Protein AF-A0A7C4VI48-F1 (afdb_monomer_lite)

Structure (mmCIF, N/CA/C/O backbone):
data_AF-A0A7C4VI48-F1
#
_entry.id   AF-A0A7C4VI48-F1
#
loop_
_atom_site.group_PDB
_atom_site.id
_atom_site.type_symbol
_atom_site.label_atom_id
_atom_site.label_alt_id
_atom_site.label_comp_id
_atom_site.label_asym_id
_atom_site.label_entity_id
_atom_site.label_seq_id
_atom_site.pdbx_PDB_ins_code
_atom_site.Cartn_x
_atom_site.Cartn_y
_atom_site.Cartn_z
_atom_site.occupancy
_atom_site.B_iso_or_equiv
_atom_site.auth_seq_id
_atom_site.auth_comp_id
_atom_site.auth_asym_id
_atom_site.auth_atom_id
_atom_site.pdbx_PDB_model_num
ATOM 1 N N . MET A 1 1 ? -93.253 3.510 11.039 1.00 36.56 1 MET A N 1
ATOM 2 C CA . MET A 1 1 ? -92.947 2.235 10.354 1.00 36.56 1 MET A CA 1
ATOM 3 C C . MET A 1 1 ? -91.861 2.491 9.321 1.00 36.56 1 MET A C 1
ATOM 5 O O . MET A 1 1 ? -92.168 3.232 8.406 1.00 36.56 1 MET A O 1
ATOM 9 N N . ARG A 1 2 ? -90.682 1.850 9.482 1.00 38.00 2 ARG A N 1
ATOM 10 C CA . ARG A 1 2 ? -89.650 1.525 8.456 1.00 38.00 2 ARG A CA 1
ATOM 11 C C . ARG A 1 2 ? -88.995 2.734 7.734 1.00 38.00 2 ARG A C 1
ATOM 13 O O . ARG A 1 2 ? -89.686 3.646 7.335 1.00 38.00 2 ARG A O 1
ATOM 20 N N . ALA A 1 3 ? -87.691 2.839 7.499 1.00 37.75 3 ALA A N 1
ATOM 21 C CA . ALA A 1 3 ? -86.576 1.902 7.548 1.00 37.75 3 ALA A CA 1
ATOM 22 C C . ALA A 1 3 ? -85.252 2.677 7.723 1.00 37.75 3 ALA A C 1
ATOM 24 O O . ALA A 1 3 ? -85.148 3.844 7.354 1.00 37.75 3 ALA A O 1
ATOM 25 N N . ALA A 1 4 ? -84.263 1.987 8.288 1.00 45.81 4 ALA A N 1
ATOM 26 C CA . ALA A 1 4 ? -82.883 2.416 8.464 1.00 45.81 4 ALA A CA 1
ATOM 27 C C . ALA A 1 4 ? -82.053 2.228 7.181 1.00 45.81 4 ALA A C 1
ATOM 29 O O . ALA A 1 4 ? -82.293 1.273 6.445 1.00 45.81 4 ALA A O 1
ATOM 30 N N . ILE A 1 5 ? -81.022 3.059 6.984 1.00 48.31 5 ILE A N 1
ATOM 31 C CA . ILE A 1 5 ? -79.828 2.707 6.201 1.00 48.31 5 ILE A CA 1
ATOM 32 C C . ILE A 1 5 ? -78.602 3.138 7.018 1.00 48.31 5 ILE A C 1
ATOM 34 O O . ILE A 1 5 ? -78.343 4.322 7.210 1.00 48.31 5 ILE A O 1
ATOM 38 N N . LEU A 1 6 ? -77.903 2.131 7.542 1.00 46.72 6 LEU A N 1
ATOM 39 C CA . LEU A 1 6 ? -76.573 2.199 8.139 1.00 46.72 6 LEU A CA 1
ATOM 40 C C . LEU A 1 6 ? -75.540 2.110 7.012 1.00 46.72 6 LEU A C 1
ATOM 42 O O . LEU A 1 6 ? -75.554 1.134 6.263 1.00 46.72 6 LEU A O 1
ATOM 46 N N . SER A 1 7 ? -74.622 3.072 6.940 1.00 43.53 7 SER A N 1
ATOM 47 C CA . SER A 1 7 ? -73.400 2.946 6.141 1.00 43.53 7 SER A CA 1
ATOM 48 C C . SER A 1 7 ? -72.216 2.713 7.071 1.00 43.53 7 SER A C 1
ATOM 50 O O . SER A 1 7 ? -71.946 3.488 7.986 1.00 43.53 7 SER A O 1
ATOM 52 N N . LEU A 1 8 ? -71.575 1.574 6.835 1.00 44.00 8 LEU A N 1
ATOM 53 C CA . LEU A 1 8 ? -70.506 0.946 7.593 1.00 44.00 8 LEU A CA 1
ATOM 54 C C . LEU A 1 8 ? -69.157 1.578 7.204 1.00 44.00 8 LEU A C 1
ATOM 56 O O . LEU A 1 8 ? -68.679 1.361 6.092 1.00 44.00 8 LEU A O 1
ATOM 60 N N . SER A 1 9 ? -68.532 2.339 8.102 1.00 47.66 9 SER A N 1
ATOM 61 C CA . SER A 1 9 ? -67.149 2.804 7.927 1.00 47.66 9 SER A CA 1
ATOM 62 C C . SER A 1 9 ? -66.197 1.794 8.562 1.00 47.66 9 SER A C 1
ATOM 64 O O . SER A 1 9 ? -66.041 1.750 9.781 1.00 47.66 9 SER A O 1
ATOM 66 N N . VAL A 1 10 ? -65.576 0.957 7.732 1.00 44.94 10 VAL A N 1
ATOM 67 C CA . VAL A 1 10 ? -64.503 0.043 8.140 1.00 44.94 10 VAL A CA 1
ATOM 68 C C . VAL A 1 10 ? -63.219 0.857 8.316 1.00 44.94 10 VAL A C 1
ATOM 70 O O . VAL A 1 10 ? -62.610 1.298 7.344 1.00 44.94 10 VAL A O 1
ATOM 73 N N . LEU A 1 11 ? -62.811 1.063 9.568 1.00 45.72 11 LEU A N 1
ATOM 74 C CA . LEU A 1 11 ? -61.470 1.516 9.932 1.00 45.72 11 LEU A CA 1
ATOM 75 C C . LEU A 1 11 ? -60.490 0.359 9.696 1.00 45.72 11 LEU A C 1
ATOM 77 O O . LEU A 1 11 ? -60.328 -0.517 10.543 1.00 45.72 11 LEU A O 1
ATOM 81 N N . LEU A 1 12 ? -59.840 0.350 8.533 1.00 46.91 12 LEU A N 1
ATOM 82 C CA . LEU A 1 12 ? -58.615 -0.416 8.315 1.00 46.91 12 LEU A CA 1
ATOM 83 C C . LEU A 1 12 ? -57.493 0.265 9.105 1.00 46.91 12 LEU A C 1
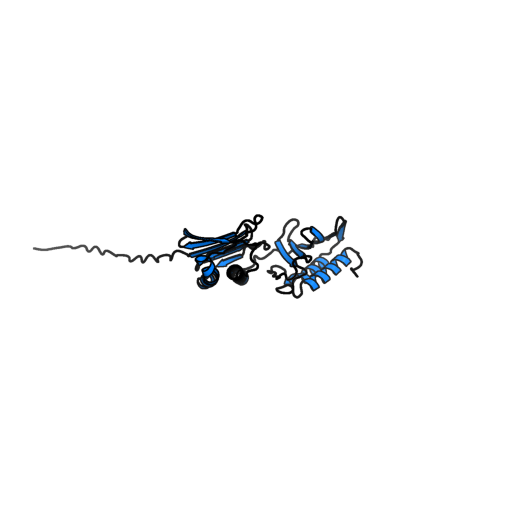ATOM 85 O O . LEU A 1 12 ? -56.818 1.168 8.616 1.00 46.91 12 LEU A O 1
ATOM 89 N N . ALA A 1 13 ? -57.320 -0.165 10.353 1.00 47.03 13 ALA A N 1
ATOM 90 C CA . ALA A 1 13 ? -56.087 0.039 11.092 1.00 47.03 13 ALA A CA 1
ATOM 91 C C . ALA A 1 13 ? -54.984 -0.748 10.372 1.00 47.03 13 ALA A C 1
ATOM 93 O O . ALA A 1 13 ? -54.804 -1.946 10.585 1.00 47.03 13 ALA A O 1
ATOM 94 N N . ALA A 1 14 ? -54.278 -0.079 9.463 1.00 48.31 14 ALA A N 1
ATOM 95 C CA . ALA A 1 14 ? -53.016 -0.573 8.955 1.00 48.31 14 ALA A CA 1
ATOM 96 C C . ALA A 1 14 ? -52.041 -0.618 10.137 1.00 48.31 14 ALA A C 1
ATOM 98 O O . ALA A 1 14 ? -51.541 0.412 10.588 1.00 48.31 14 ALA A O 1
ATOM 99 N N . CYS A 1 15 ? -51.787 -1.820 10.653 1.00 43.12 15 CYS A N 1
ATOM 100 C CA . CYS A 1 15 ? -50.592 -2.113 11.427 1.00 43.12 15 CYS A CA 1
ATOM 101 C C . CYS A 1 15 ? -49.382 -1.907 10.507 1.00 43.12 15 CYS A C 1
ATOM 103 O O . CYS A 1 15 ? -48.841 -2.857 9.947 1.00 43.12 15 CYS A O 1
ATOM 105 N N . ALA A 1 16 ? -48.964 -0.655 10.331 1.00 43.72 16 ALA A N 1
ATOM 106 C CA . ALA A 1 16 ? -47.597 -0.350 9.969 1.00 43.72 16 ALA A CA 1
ATOM 107 C C . ALA A 1 16 ? -46.753 -0.744 11.183 1.00 43.72 16 ALA A C 1
ATOM 109 O O . ALA A 1 16 ? -46.515 0.054 12.089 1.00 43.72 16 ALA A O 1
ATOM 110 N N . ALA A 1 17 ? -46.358 -2.016 11.236 1.00 41.00 17 ALA A N 1
ATOM 111 C CA . ALA A 1 17 ? -45.159 -2.391 11.951 1.00 41.00 17 ALA A CA 1
ATOM 112 C C . ALA A 1 17 ? -44.033 -1.620 11.261 1.00 41.00 17 ALA A C 1
ATOM 114 O O . ALA A 1 17 ? -43.511 -2.043 10.234 1.00 41.00 17 ALA A O 1
ATOM 115 N N . SER A 1 18 ? -43.753 -0.422 11.775 1.00 39.50 18 SER A N 1
ATOM 116 C CA . SER A 1 18 ? -42.478 0.232 11.560 1.00 39.50 18 SER A CA 1
ATOM 117 C C . SER A 1 18 ? -41.461 -0.793 12.028 1.00 39.50 18 SER A C 1
ATOM 119 O O . SER A 1 18 ? -41.358 -1.059 13.228 1.00 39.50 18 SER A O 1
ATOM 121 N N . SER A 1 19 ? -40.822 -1.476 11.079 1.00 43.50 19 SER A N 1
ATOM 122 C CA . SER A 1 19 ? -39.571 -2.162 11.334 1.00 43.50 19 SER A CA 1
ATOM 123 C C . SER A 1 19 ? -38.708 -1.106 11.992 1.00 43.50 19 SER A C 1
ATOM 125 O O . SER A 1 19 ? -38.279 -0.174 11.321 1.00 43.50 19 SER A O 1
ATOM 127 N N . ALA A 1 20 ? -38.579 -1.172 13.317 1.00 41.84 20 ALA A N 1
ATOM 128 C CA . ALA A 1 20 ? -37.634 -0.345 14.024 1.00 41.84 20 ALA A CA 1
ATOM 129 C C . ALA A 1 20 ? -36.301 -0.645 13.347 1.00 41.84 20 ALA A C 1
ATOM 131 O O . ALA A 1 20 ? -35.790 -1.761 13.471 1.00 41.84 20 ALA A O 1
ATOM 132 N N . GLU A 1 21 ? -35.815 0.296 12.538 1.00 51.97 21 GLU A N 1
ATOM 133 C CA . GLU A 1 21 ? -34.427 0.321 12.120 1.00 51.97 21 GLU A CA 1
ATOM 134 C C . GLU A 1 21 ? -33.660 0.250 13.428 1.00 51.97 21 GLU A C 1
ATOM 136 O O . GLU A 1 21 ? -33.655 1.194 14.220 1.00 51.97 21 GLU A O 1
ATOM 141 N N . ILE A 1 22 ? -33.145 -0.942 13.733 1.00 56.44 22 ILE A N 1
ATOM 142 C CA . ILE A 1 22 ? -32.209 -1.120 14.826 1.00 56.44 22 ILE A CA 1
ATOM 143 C C . ILE A 1 22 ? -31.104 -0.145 14.476 1.00 56.44 22 ILE A C 1
ATOM 145 O O . ILE A 1 22 ? -30.435 -0.319 13.460 1.00 56.44 22 ILE A O 1
ATOM 149 N N . ALA A 1 23 ? -31.035 0.928 15.256 1.00 62.66 23 ALA A N 1
ATOM 150 C CA . ALA A 1 23 ? -30.089 2.001 15.077 1.00 62.66 23 ALA A CA 1
ATOM 151 C C . ALA A 1 23 ? -28.711 1.404 14.795 1.00 62.66 23 ALA A C 1
ATOM 153 O O . ALA A 1 23 ? -28.154 0.746 15.675 1.00 62.66 23 ALA A O 1
ATOM 154 N N . ALA A 1 24 ? -28.209 1.602 13.574 1.00 82.69 24 ALA A N 1
ATOM 155 C CA . ALA A 1 24 ? -26.958 0.996 13.154 1.00 82.69 24 ALA A CA 1
ATOM 156 C C . ALA A 1 24 ? -25.854 1.403 14.138 1.00 82.69 24 ALA A C 1
ATOM 158 O O . ALA A 1 24 ? -25.670 2.590 14.445 1.00 82.69 24 ALA A O 1
ATOM 159 N N . GLU A 1 25 ? -25.181 0.404 14.700 1.00 95.12 25 GLU A N 1
ATOM 160 C CA . GLU A 1 25 ? -23.977 0.619 15.488 1.00 95.12 25 GLU A CA 1
ATOM 161 C C . GLU A 1 25 ? -22.796 0.753 14.533 1.00 95.12 25 GLU A C 1
ATOM 163 O O . GLU A 1 25 ? -22.738 0.076 13.505 1.00 95.12 25 GLU A O 1
ATOM 168 N N . SER A 1 26 ? -21.855 1.635 14.858 1.00 97.31 26 SER A N 1
ATOM 169 C CA . SER A 1 26 ? -20.639 1.796 14.065 1.00 97.31 26 SER A CA 1
ATOM 170 C C . SER A 1 26 ? -19.427 2.011 14.951 1.00 97.31 26 SER A C 1
ATOM 172 O O . SER A 1 26 ? -19.516 2.696 15.975 1.00 97.31 26 SER A O 1
ATOM 174 N N . ILE A 1 27 ? -18.283 1.510 14.507 1.00 98.12 27 ILE A N 1
ATOM 175 C CA . ILE A 1 27 ? -16.988 1.765 15.129 1.00 98.12 27 ILE A CA 1
ATOM 176 C C . ILE A 1 27 ? -16.108 2.496 14.124 1.00 98.12 27 ILE A C 1
ATOM 178 O O . ILE A 1 27 ? -16.026 2.104 12.963 1.00 98.12 27 ILE A O 1
ATOM 182 N N . GLU A 1 28 ? -15.436 3.542 14.584 1.00 97.69 28 GLU A N 1
ATOM 183 C CA . GLU A 1 28 ? -14.385 4.244 13.855 1.00 97.69 28 GLU A CA 1
ATOM 184 C C . GLU A 1 28 ? -13.084 4.141 14.645 1.00 97.69 28 GLU A C 1
ATOM 186 O O . GLU A 1 28 ? -13.061 4.423 15.842 1.00 97.69 28 GLU A O 1
ATOM 191 N N . VAL A 1 29 ? -11.996 3.765 13.981 1.00 96.38 29 VAL A N 1
ATOM 192 C CA . VAL A 1 29 ? -10.653 3.749 14.562 1.00 96.38 29 VAL A CA 1
ATOM 193 C C . VAL A 1 29 ? -9.733 4.576 13.686 1.00 96.38 29 VAL A C 1
ATOM 195 O O . VAL A 1 29 ? -9.540 4.260 12.516 1.00 96.38 29 VAL A O 1
ATOM 198 N N . VAL A 1 30 ? -9.128 5.603 14.268 1.00 93.94 30 VAL A N 1
ATOM 199 C CA . VAL A 1 30 ? -8.196 6.518 13.610 1.00 93.94 30 VAL A CA 1
ATOM 200 C C . VAL A 1 30 ? -6.840 6.397 14.288 1.00 93.94 30 VAL A C 1
ATOM 202 O O . VAL A 1 30 ? -6.715 6.679 15.475 1.00 93.94 30 VAL A O 1
ATOM 205 N N . TYR A 1 31 ? -5.816 5.993 13.543 1.00 88.56 31 TYR A N 1
ATOM 206 C CA . TYR A 1 31 ? -4.418 6.009 13.989 1.00 88.56 31 TYR A CA 1
ATOM 207 C C . TYR A 1 31 ? -3.772 7.340 13.595 1.00 88.56 31 TYR A C 1
ATOM 209 O O . TYR A 1 31 ? -3.107 7.982 14.402 1.00 88.56 31 TYR A O 1
ATOM 217 N N . SER A 1 32 ? -4.016 7.772 12.359 1.00 86.44 32 SER A N 1
ATOM 218 C CA . SER A 1 32 ? -3.594 9.054 11.795 1.00 86.44 32 SER A CA 1
ATOM 219 C C . SER A 1 32 ? -4.586 9.497 10.713 1.00 86.44 32 SER A C 1
ATOM 221 O O . SER A 1 32 ? -5.498 8.755 10.352 1.00 86.44 32 SER A O 1
ATOM 223 N N . GLU A 1 33 ? -4.387 10.687 10.143 1.00 84.25 33 GLU A N 1
ATOM 224 C CA . GLU A 1 33 ? -5.192 11.183 9.011 1.00 84.25 33 GLU A CA 1
ATOM 225 C C . GLU A 1 33 ? -5.108 10.277 7.768 1.00 84.25 33 GLU A C 1
ATOM 227 O O . GLU A 1 33 ? -6.008 10.280 6.930 1.00 84.25 33 GLU A O 1
ATOM 232 N N . THR A 1 34 ? -4.049 9.471 7.664 1.00 84.25 34 THR A N 1
ATOM 233 C CA . THR A 1 34 ? -3.797 8.549 6.550 1.00 84.25 34 THR A CA 1
ATOM 234 C C . THR A 1 34 ? -3.992 7.082 6.922 1.00 84.25 34 THR A C 1
ATOM 236 O O . THR A 1 34 ? -3.801 6.219 6.075 1.00 84.25 34 THR A O 1
ATOM 239 N N . MET A 1 35 ? -4.365 6.774 8.169 1.00 89.38 35 MET A N 1
ATOM 240 C CA . MET A 1 35 ? -4.518 5.400 8.642 1.00 89.38 35 MET A CA 1
ATOM 241 C C . MET A 1 35 ? -5.730 5.271 9.562 1.00 89.38 35 MET A C 1
ATOM 243 O O . MET A 1 35 ? -5.672 5.641 10.738 1.00 89.38 35 MET A O 1
ATOM 247 N N . TYR A 1 36 ? -6.834 4.740 9.039 1.00 93.75 36 TYR A N 1
ATOM 248 C CA . TYR A 1 36 ? -8.089 4.596 9.779 1.00 93.75 36 TYR A CA 1
ATOM 249 C C . TYR A 1 36 ? -9.004 3.523 9.185 1.00 93.75 36 TYR A C 1
ATOM 251 O O . TYR A 1 36 ? -8.816 3.075 8.053 1.00 93.75 36 TYR A O 1
ATOM 259 N N . TYR A 1 37 ? -10.031 3.132 9.937 1.00 96.94 37 TYR A N 1
ATOM 260 C CA . TYR A 1 37 ? -11.147 2.358 9.408 1.00 96.94 37 TYR A CA 1
ATOM 261 C C . TYR A 1 37 ? -12.480 2.688 10.083 1.00 96.94 37 TYR A C 1
ATOM 263 O O . TYR A 1 37 ? -12.520 3.166 11.217 1.00 96.94 37 TYR A O 1
ATOM 271 N N . THR A 1 38 ? -13.572 2.380 9.387 1.00 97.50 38 THR A N 1
ATOM 272 C CA . THR A 1 38 ? -14.943 2.385 9.900 1.00 97.50 38 THR A CA 1
ATOM 273 C C . THR A 1 38 ? -15.631 1.054 9.595 1.00 97.50 38 THR A C 1
ATOM 275 O O . THR A 1 38 ? -15.344 0.422 8.576 1.00 97.50 38 THR A O 1
ATOM 278 N N . ILE A 1 39 ? -16.531 0.611 10.472 1.00 98.06 39 ILE A N 1
ATOM 279 C CA . ILE A 1 39 ? -17.376 -0.574 10.260 1.00 98.06 39 ILE A CA 1
ATOM 280 C C . ILE A 1 39 ? -18.754 -0.382 10.898 1.00 98.06 39 ILE A C 1
ATOM 282 O O . ILE A 1 39 ? -18.846 0.059 12.044 1.00 98.06 39 ILE A O 1
ATOM 286 N N . GLU A 1 40 ? -19.809 -0.730 10.162 1.00 97.12 40 GLU A N 1
ATOM 287 C CA . GLU A 1 40 ? -21.214 -0.681 10.589 1.00 97.12 40 GLU A CA 1
ATOM 288 C C . GLU A 1 40 ? -21.799 -2.091 10.803 1.00 97.12 40 GLU A C 1
ATOM 290 O O . GLU A 1 40 ? -21.468 -3.027 10.070 1.00 97.12 40 GLU A O 1
ATOM 295 N N . ASP A 1 41 ? -22.705 -2.250 11.775 1.00 96.50 41 ASP A N 1
ATOM 296 C CA . ASP A 1 41 ? -23.411 -3.515 12.043 1.00 96.50 41 ASP A CA 1
ATOM 297 C C . ASP A 1 41 ? -24.382 -3.884 10.906 1.00 96.50 41 ASP A C 1
ATOM 299 O O . ASP A 1 41 ? -25.537 -3.452 10.873 1.00 96.50 41 ASP A O 1
ATOM 303 N N . GLY A 1 42 ? -23.911 -4.708 9.964 1.00 93.44 42 GLY A N 1
ATOM 304 C CA . GLY A 1 42 ? -24.688 -5.111 8.789 1.00 93.44 42 GLY A CA 1
ATOM 305 C C . GLY A 1 42 ? -24.749 -4.051 7.683 1.00 93.44 42 GLY A C 1
ATOM 306 O O . GLY A 1 42 ? -25.691 -4.079 6.891 1.00 93.44 42 GLY A O 1
ATOM 307 N N . GLY A 1 43 ? -23.800 -3.110 7.667 1.00 93.19 43 GLY A N 1
ATOM 308 C CA . GLY A 1 43 ? -23.748 -1.982 6.735 1.00 93.19 43 GLY A CA 1
ATOM 309 C C . GLY A 1 43 ? -22.446 -1.933 5.938 1.00 93.19 43 GLY A C 1
ATOM 310 O O . GLY A 1 43 ? -21.984 -2.943 5.406 1.00 93.19 43 GLY A O 1
ATOM 311 N N . ARG A 1 44 ? -21.849 -0.745 5.828 1.00 95.06 44 ARG A N 1
ATOM 312 C CA . ARG A 1 44 ? -20.590 -0.534 5.105 1.00 95.06 44 ARG A CA 1
ATOM 313 C C . ARG A 1 44 ? -19.386 -0.574 6.040 1.00 95.06 44 ARG A C 1
ATOM 315 O O . ARG A 1 44 ? -19.442 -0.180 7.203 1.00 95.06 44 ARG A O 1
ATOM 322 N N . ALA A 1 45 ? -18.264 -1.015 5.493 1.00 95.75 45 ALA A N 1
ATOM 323 C CA . ALA A 1 45 ? -16.953 -0.891 6.099 1.00 95.75 45 ALA A CA 1
ATOM 324 C C . ALA A 1 45 ? -15.980 -0.219 5.135 1.00 95.75 45 ALA A C 1
ATOM 326 O O . ALA A 1 45 ? -16.086 -0.354 3.912 1.00 95.75 45 ALA A O 1
ATOM 327 N N . ARG A 1 46 ? -15.019 0.501 5.707 1.00 94.69 46 ARG A N 1
ATOM 328 C CA . ARG A 1 46 ? -13.963 1.201 4.983 1.00 94.69 46 ARG A CA 1
ATOM 329 C C . ARG A 1 46 ? -12.659 1.101 5.752 1.00 94.69 46 ARG A C 1
ATOM 331 O O . ARG A 1 46 ? -12.657 1.340 6.951 1.00 94.69 46 ARG A O 1
ATOM 338 N N . ILE A 1 47 ? -11.551 0.809 5.083 1.00 93.62 47 ILE A N 1
ATOM 339 C CA . ILE A 1 47 ? -10.205 0.837 5.674 1.00 93.62 47 ILE A CA 1
ATOM 340 C C . ILE A 1 47 ? -9.234 1.568 4.744 1.00 93.62 47 ILE A C 1
ATOM 342 O O . ILE A 1 47 ? -9.282 1.415 3.523 1.00 93.62 47 ILE A O 1
ATOM 346 N N . VAL A 1 48 ? -8.375 2.393 5.339 1.00 89.88 48 VAL A N 1
ATOM 347 C CA . VAL A 1 48 ? -7.354 3.211 4.676 1.00 89.88 48 VAL A CA 1
ATOM 348 C C . VAL A 1 48 ? -6.037 2.992 5.403 1.00 89.88 48 VAL A C 1
ATOM 350 O O . VAL A 1 48 ? -5.952 3.369 6.566 1.00 89.88 48 VAL A O 1
ATOM 353 N N . GLY A 1 49 ? -5.043 2.373 4.760 1.00 83.44 49 GLY A N 1
ATOM 354 C CA . GLY A 1 49 ? -3.706 2.131 5.324 1.00 83.44 49 GLY A CA 1
ATOM 355 C C . GLY A 1 49 ? -2.723 3.282 5.100 1.00 83.44 49 GLY A C 1
ATOM 356 O O . GLY A 1 49 ? -2.805 3.981 4.094 1.00 83.44 49 GLY A O 1
ATOM 357 N N . ALA A 1 50 ? -1.767 3.449 6.025 1.00 66.38 50 ALA A N 1
ATOM 358 C CA . ALA A 1 50 ? -0.768 4.528 5.998 1.00 66.38 50 ALA A CA 1
ATOM 359 C C . ALA A 1 50 ? 0.135 4.504 4.751 1.00 66.38 50 ALA A C 1
ATOM 361 O O . ALA A 1 50 ? 0.628 5.536 4.300 1.00 66.38 50 ALA A O 1
ATOM 362 N N . ASP A 1 51 ? 0.387 3.307 4.238 1.00 59.81 51 ASP A N 1
ATOM 363 C CA . ASP A 1 51 ? 1.273 2.983 3.127 1.00 59.81 51 ASP A CA 1
ATOM 364 C C . ASP A 1 51 ? 0.515 2.613 1.851 1.00 59.81 51 ASP A C 1
ATOM 366 O O . ASP A 1 51 ? 1.079 2.670 0.757 1.00 59.81 51 ASP A O 1
ATOM 370 N N . THR A 1 52 ? -0.764 2.275 1.979 1.00 57.88 52 THR A N 1
ATOM 371 C CA . THR A 1 52 ? -1.598 1.834 0.872 1.00 57.88 52 THR A CA 1
ATOM 372 C C . THR A 1 52 ? -2.333 3.037 0.300 1.00 57.88 52 THR A C 1
ATOM 374 O O . THR A 1 52 ? -3.224 3.587 0.942 1.00 57.88 52 THR A O 1
ATOM 377 N N . GLN A 1 53 ? -2.046 3.413 -0.948 1.00 60.84 53 GLN A N 1
ATOM 378 C CA . GLN A 1 53 ? -2.839 4.427 -1.668 1.00 60.84 53 GLN A CA 1
ATOM 379 C C . GLN A 1 53 ? -4.291 3.985 -1.941 1.00 60.84 53 GLN A C 1
ATOM 381 O O . GLN A 1 53 ? -5.057 4.685 -2.603 1.00 60.84 53 GLN A O 1
ATOM 386 N N . ARG A 1 54 ? -4.683 2.807 -1.452 1.00 71.25 54 ARG A N 1
ATOM 387 C CA . ARG A 1 54 ? -5.937 2.160 -1.773 1.00 71.25 54 ARG A CA 1
ATOM 388 C C . ARG A 1 54 ? -6.864 2.129 -0.568 1.00 71.25 54 ARG A C 1
ATOM 390 O O . ARG A 1 54 ? -6.560 1.530 0.458 1.00 71.25 54 ARG A O 1
ATOM 397 N N . VAL A 1 55 ? -8.016 2.766 -0.736 1.00 86.56 55 VAL A N 1
ATOM 398 C CA . VAL A 1 55 ? -9.154 2.667 0.176 1.00 86.56 55 VAL A CA 1
ATOM 399 C C . VAL A 1 55 ? -9.900 1.380 -0.155 1.00 86.56 55 VAL A C 1
ATOM 401 O O . VAL A 1 55 ? -10.318 1.200 -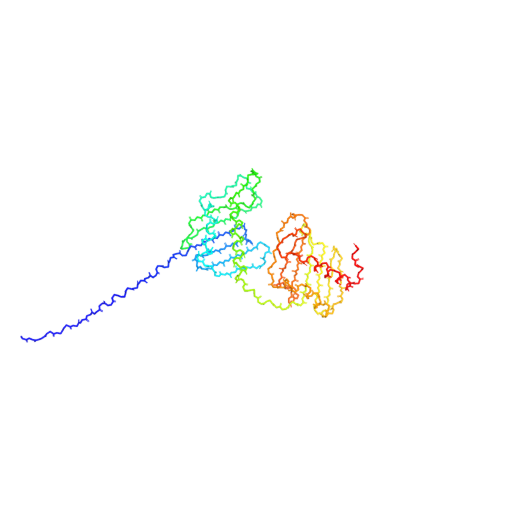1.299 1.00 86.56 55 VAL A O 1
ATOM 404 N N . LEU A 1 56 ? -10.076 0.495 0.825 1.00 87.44 56 LEU A N 1
ATOM 405 C CA . LEU A 1 56 ? -10.937 -0.676 0.665 1.00 87.44 56 LEU A CA 1
ATOM 406 C C . LEU A 1 56 ? -12.309 -0.342 1.234 1.00 87.44 56 LEU A C 1
ATOM 408 O O . LEU A 1 56 ? -12.408 0.032 2.402 1.00 87.44 56 LEU A O 1
ATOM 412 N N . GLU A 1 57 ? -13.353 -0.499 0.426 1.00 91.75 57 GLU A N 1
ATOM 413 C CA . GLU A 1 57 ? -14.742 -0.351 0.857 1.00 91.75 57 GLU A CA 1
ATOM 414 C C . GLU A 1 57 ? -15.524 -1.622 0.534 1.00 91.75 57 GLU A C 1
ATOM 416 O O . GLU A 1 57 ? -15.487 -2.113 -0.593 1.00 91.75 57 GLU A O 1
ATOM 421 N N . PHE A 1 58 ? -16.248 -2.154 1.514 1.00 92.50 58 PHE A N 1
ATOM 422 C CA . PHE A 1 58 ? -16.959 -3.423 1.380 1.00 92.50 58 PHE A CA 1
ATOM 423 C C . PHE A 1 58 ? -18.218 -3.458 2.249 1.00 92.50 58 PHE A C 1
ATOM 425 O O . PHE A 1 58 ? -18.360 -2.676 3.189 1.00 92.50 58 PHE A O 1
ATOM 432 N N . ASP A 1 59 ? -19.138 -4.366 1.924 1.00 93.94 59 ASP A N 1
ATOM 433 C CA . ASP A 1 59 ? -20.302 -4.635 2.768 1.00 93.94 59 ASP A CA 1
ATOM 434 C C . ASP A 1 59 ? -19.877 -5.519 3.948 1.00 93.94 59 ASP A C 1
ATOM 436 O O . ASP A 1 59 ? -19.302 -6.599 3.763 1.00 93.94 59 ASP A O 1
ATOM 440 N N . ALA A 1 60 ? -20.141 -5.045 5.163 1.00 94.88 60 ALA A N 1
ATOM 441 C CA . ALA A 1 60 ? -19.856 -5.738 6.407 1.00 94.88 60 ALA A CA 1
ATOM 442 C C . ALA A 1 60 ? -21.109 -6.450 6.910 1.00 94.88 60 ALA A C 1
ATOM 444 O O . ALA A 1 60 ? -22.181 -5.863 7.053 1.00 94.88 60 ALA A O 1
ATOM 445 N N . SER A 1 61 ? -20.975 -7.734 7.218 1.00 95.75 61 SER A N 1
ATOM 44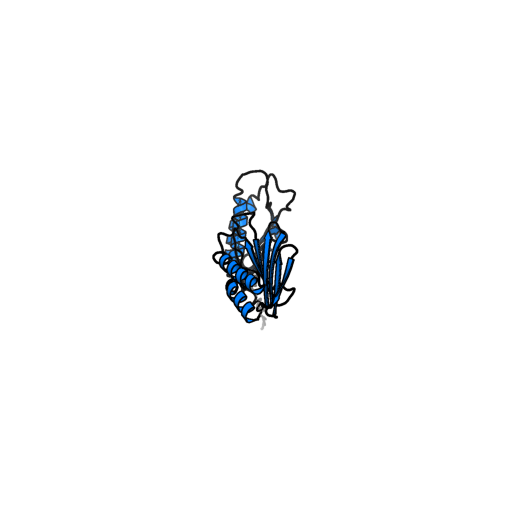6 C CA . SER A 1 61 ? -22.029 -8.468 7.903 1.00 95.75 61 SER A CA 1
ATOM 447 C C . SER A 1 61 ? -22.087 -8.097 9.389 1.00 95.75 61 SER A C 1
ATOM 449 O O . SER A 1 61 ? -21.150 -7.541 9.965 1.00 95.75 61 SER A O 1
ATOM 451 N N . ARG A 1 62 ? -23.177 -8.488 10.055 1.00 96.38 62 ARG A N 1
ATOM 452 C CA . ARG A 1 62 ? -23.277 -8.375 11.519 1.00 96.38 62 ARG A CA 1
ATOM 453 C C . ARG A 1 62 ? -22.215 -9.197 12.254 1.00 96.38 62 ARG A C 1
ATOM 455 O O . ARG A 1 62 ? -21.827 -8.868 13.370 1.00 96.38 62 ARG A O 1
ATOM 462 N N . GLU A 1 63 ? -21.764 -10.297 11.652 1.00 97.38 63 GLU A N 1
ATOM 463 C CA . GLU A 1 63 ? -20.705 -11.140 12.212 1.00 97.38 63 GLU A CA 1
ATOM 464 C C . GLU A 1 63 ? -19.335 -10.463 12.099 1.00 97.38 63 GLU A C 1
ATOM 466 O O . GLU A 1 63 ? -18.586 -10.444 13.075 1.00 97.38 63 GLU A O 1
ATOM 471 N N . ASP A 1 64 ? -19.056 -9.828 10.957 1.00 97.44 64 ASP A N 1
ATOM 472 C CA . ASP A 1 64 ? -17.851 -9.018 10.746 1.00 97.44 64 ASP A CA 1
ATOM 473 C C . ASP A 1 64 ? -17.770 -7.889 11.791 1.00 97.44 64 ASP A C 1
ATOM 475 O O . ASP A 1 64 ? -16.739 -7.714 12.448 1.00 97.44 64 ASP A O 1
ATOM 479 N N . PHE A 1 65 ? -18.883 -7.173 12.012 1.00 97.81 65 PHE A N 1
ATOM 480 C CA . PHE A 1 65 ? -18.975 -6.134 13.041 1.00 97.81 65 PHE A CA 1
ATOM 481 C C . PHE A 1 65 ? -18.703 -6.686 14.442 1.00 97.81 65 PHE A C 1
ATOM 483 O O . PHE A 1 65 ? -17.850 -6.152 15.148 1.00 97.81 65 PHE A O 1
ATOM 490 N N . ARG A 1 66 ? -19.370 -7.780 14.841 1.00 97.69 66 ARG A N 1
ATOM 491 C CA . ARG A 1 66 ? -19.160 -8.404 16.161 1.00 97.69 66 ARG A CA 1
ATOM 492 C C . ARG A 1 66 ? -17.715 -8.831 16.370 1.00 97.69 66 ARG A C 1
ATOM 494 O O . ARG A 1 66 ? -17.162 -8.551 17.424 1.00 97.69 66 ARG A O 1
ATOM 501 N N . ARG A 1 67 ? -17.072 -9.423 15.359 1.00 98.00 67 ARG A N 1
ATOM 502 C CA . ARG A 1 67 ? -15.655 -9.814 15.428 1.00 98.00 67 ARG A CA 1
ATOM 503 C C . ARG A 1 67 ? -14.756 -8.623 15.767 1.00 98.00 67 ARG A C 1
ATOM 505 O O . ARG A 1 67 ? -13.851 -8.758 16.589 1.00 98.00 67 ARG A O 1
ATOM 512 N N . VAL A 1 68 ? -14.986 -7.465 15.147 1.00 98.00 68 VAL A N 1
ATOM 513 C CA . VAL A 1 68 ? -14.224 -6.238 15.431 1.00 98.00 68 VAL A CA 1
ATOM 514 C C . VAL A 1 68 ? -14.607 -5.648 16.791 1.00 98.00 68 VAL A C 1
ATOM 516 O O . VAL A 1 68 ? -13.723 -5.296 17.573 1.00 98.00 68 VAL A O 1
ATOM 519 N N . ALA A 1 69 ? -15.901 -5.582 17.102 1.00 97.25 69 ALA A N 1
ATOM 520 C CA . ALA A 1 69 ? -16.409 -5.070 18.369 1.00 97.25 69 ALA A CA 1
ATOM 521 C C . ALA A 1 69 ? -15.866 -5.862 19.568 1.00 97.25 69 ALA A C 1
ATOM 523 O O . ALA A 1 69 ? -15.394 -5.252 20.522 1.00 97.25 69 ALA A O 1
ATOM 524 N N . ASP A 1 70 ? -15.831 -7.193 19.493 1.00 97.38 70 ASP A N 1
ATOM 525 C CA . ASP A 1 70 ? -15.327 -8.073 20.553 1.00 97.38 70 ASP A CA 1
ATOM 526 C C . ASP A 1 70 ? -13.829 -7.862 20.814 1.00 97.38 70 ASP A C 1
ATOM 528 O O . ASP A 1 70 ? -13.387 -7.850 21.965 1.00 97.38 70 ASP A O 1
ATOM 532 N N . LEU A 1 71 ? -13.034 -7.639 19.759 1.00 96.56 71 LEU A N 1
ATOM 533 C CA . LEU A 1 71 ? -11.617 -7.293 19.903 1.00 96.56 71 LEU A CA 1
ATOM 534 C C . LEU A 1 71 ? -11.450 -5.950 20.626 1.00 96.56 71 LEU A C 1
ATOM 536 O O . LEU A 1 71 ? -10.551 -5.800 21.454 1.00 96.56 71 LEU A O 1
ATOM 540 N N . LEU A 1 72 ? -12.316 -4.979 20.338 1.00 96.00 72 LEU A N 1
ATOM 541 C CA . LEU A 1 72 ? -12.219 -3.624 20.879 1.00 96.00 72 LEU A CA 1
ATOM 542 C C . LEU A 1 72 ? -12.966 -3.414 22.203 1.00 96.00 72 LEU A C 1
ATOM 544 O O . LEU A 1 72 ? -12.717 -2.413 22.874 1.00 96.00 72 LEU A O 1
ATOM 548 N N . ALA A 1 73 ? -13.829 -4.340 22.619 1.00 94.75 73 ALA A N 1
ATOM 549 C CA . ALA A 1 73 ? -14.636 -4.222 23.832 1.00 94.75 73 ALA A CA 1
ATOM 550 C C . ALA A 1 73 ? -13.804 -3.944 25.103 1.00 94.75 73 ALA A C 1
ATOM 552 O O . ALA A 1 73 ? -14.184 -3.049 25.866 1.00 94.75 73 ALA A O 1
ATOM 553 N N . PRO A 1 74 ? -12.632 -4.582 25.321 1.00 91.75 74 PRO A N 1
ATOM 554 C CA . PRO A 1 74 ? -11.777 -4.244 26.460 1.00 91.75 74 PRO A CA 1
ATOM 555 C C . PRO A 1 74 ? -11.305 -2.781 26.452 1.00 91.75 74 PRO A C 1
ATOM 557 O O . PRO A 1 74 ? -11.280 -2.128 27.490 1.00 91.75 74 PRO A O 1
ATOM 560 N N . LEU A 1 75 ? -11.000 -2.222 25.275 1.00 90.06 75 LEU A N 1
ATOM 561 C CA . LEU A 1 75 ? -10.596 -0.816 25.138 1.00 90.06 75 LEU A CA 1
ATOM 562 C C . LEU A 1 75 ? -11.768 0.135 25.359 1.00 90.06 75 LEU A C 1
ATOM 564 O O . LEU A 1 75 ? -11.580 1.217 25.906 1.00 90.06 75 LEU A O 1
ATOM 568 N N . GLN A 1 76 ? -12.976 -0.252 24.947 1.00 91.00 76 GLN A N 1
ATOM 569 C CA . GLN A 1 76 ? -14.180 0.540 25.188 1.00 91.00 76 GLN A CA 1
ATOM 570 C C . GLN A 1 76 ? -14.419 0.739 26.693 1.00 91.00 76 GLN A C 1
ATOM 572 O O . GLN A 1 76 ? -14.737 1.853 27.129 1.00 91.00 76 GLN A O 1
ATOM 577 N N . ALA A 1 77 ? -14.225 -0.334 27.469 1.00 88.31 77 ALA A N 1
ATOM 578 C CA . ALA A 1 77 ? -14.403 -0.361 28.915 1.00 88.31 77 ALA A CA 1
ATOM 579 C C . ALA A 1 77 ? -13.257 0.335 29.668 1.00 88.31 77 ALA A C 1
ATOM 581 O O . ALA A 1 77 ? -13.507 1.202 30.504 1.00 88.31 77 ALA A O 1
ATOM 582 N N . GLU A 1 78 ? -12.010 -0.014 29.356 1.00 85.19 78 GLU A N 1
ATOM 583 C CA . GLU A 1 78 ? -10.840 0.335 30.177 1.00 85.19 78 GLU A CA 1
ATOM 584 C C . GLU A 1 78 ? -10.009 1.493 29.601 1.00 85.19 78 GLU A C 1
ATOM 586 O O . GLU A 1 78 ? -9.211 2.106 30.309 1.00 85.19 78 GLU A O 1
ATOM 591 N N . GLY A 1 79 ? -10.213 1.839 28.329 1.00 85.06 79 GLY A N 1
ATOM 592 C CA . GLY A 1 79 ? -9.350 2.761 27.597 1.00 85.06 79 GLY A CA 1
ATOM 593 C C . GLY A 1 79 ? -7.996 2.139 27.236 1.00 85.06 79 GLY A C 1
ATOM 594 O O . GLY A 1 79 ? -7.779 0.935 27.360 1.00 85.06 79 GLY A O 1
ATOM 595 N N . LEU A 1 80 ? -7.064 2.973 26.771 1.00 80.00 80 LEU A N 1
ATOM 596 C CA . LEU A 1 80 ? -5.683 2.572 26.503 1.00 80.00 80 LEU A CA 1
ATOM 597 C C . LEU A 1 80 ? -4.730 3.458 27.303 1.00 80.00 80 LEU A C 1
ATOM 599 O O . LEU A 1 80 ? -4.358 4.544 26.864 1.00 80.00 80 LEU A O 1
ATOM 603 N N . ALA A 1 81 ? -4.331 2.995 28.486 1.00 75.06 81 ALA A N 1
ATOM 604 C CA . ALA A 1 81 ? -3.411 3.744 29.331 1.00 75.06 81 ALA A CA 1
ATOM 605 C C . ALA A 1 81 ? -2.049 3.936 28.638 1.00 75.06 81 ALA A C 1
ATOM 607 O O . ALA A 1 81 ? -1.422 2.981 28.168 1.00 75.06 81 ALA A O 1
ATOM 608 N N . CYS A 1 82 ? -1.576 5.180 28.606 1.00 77.62 82 CYS A N 1
ATOM 609 C CA . CYS A 1 82 ? -0.209 5.520 28.245 1.00 77.62 82 CYS A CA 1
ATOM 610 C C . CYS A 1 82 ? 0.315 6.574 29.221 1.00 77.62 82 CYS A C 1
ATOM 612 O O . CYS A 1 82 ? -0.203 7.683 29.277 1.00 77.62 82 CYS A O 1
ATOM 614 N N . VAL A 1 83 ? 1.312 6.189 30.019 1.00 78.31 83 VAL A N 1
ATOM 615 C CA . VAL A 1 83 ? 1.852 7.021 31.107 1.00 78.31 83 VAL A CA 1
ATOM 616 C C . VAL A 1 83 ? 2.764 8.123 30.570 1.00 78.31 83 VAL A C 1
ATOM 618 O O . VAL A 1 83 ? 2.763 9.228 31.097 1.00 78.31 83 VAL A O 1
ATOM 621 N N . SER A 1 84 ? 3.497 7.838 29.492 1.00 81.62 84 SER A N 1
ATOM 622 C CA . SER A 1 84 ? 4.404 8.784 28.841 1.00 81.62 84 SER A CA 1
ATOM 623 C C . SER A 1 84 ? 4.178 8.749 27.326 1.00 81.62 84 SER A C 1
ATOM 625 O O . SER A 1 84 ? 4.883 8.034 26.600 1.00 81.62 84 SER A O 1
ATOM 627 N N . PRO A 1 85 ? 3.110 9.409 26.837 1.00 81.94 85 PRO A N 1
ATOM 628 C CA . PRO A 1 85 ? 2.825 9.480 25.412 1.00 81.94 85 PRO A CA 1
ATOM 629 C C . PRO A 1 85 ? 3.882 10.309 24.692 1.00 81.94 85 PRO A C 1
ATOM 631 O O . PRO A 1 85 ? 4.455 11.240 25.252 1.00 81.94 85 PRO A O 1
ATOM 634 N N . SER A 1 86 ? 4.129 9.985 23.425 1.00 80.19 86 SER A N 1
ATOM 635 C CA . SER A 1 86 ? 5.025 10.806 22.616 1.00 80.19 86 SER A CA 1
ATOM 636 C C . SER A 1 86 ? 4.463 12.209 22.402 1.00 80.19 86 SER A C 1
ATOM 638 O O . SER A 1 86 ? 3.360 12.361 21.885 1.00 80.19 86 SER A O 1
ATOM 640 N N . GLU A 1 87 ? 5.253 13.233 22.724 1.00 81.88 87 GLU A N 1
ATOM 641 C CA . GLU A 1 87 ? 4.923 14.635 22.427 1.00 81.88 87 GLU A CA 1
ATOM 642 C C . GLU A 1 87 ? 5.024 14.959 20.926 1.00 81.88 87 GLU A C 1
ATOM 644 O O . GLU A 1 87 ? 4.500 15.969 20.460 1.00 81.88 87 GLU A O 1
ATOM 649 N N . HIS A 1 88 ? 5.689 14.098 20.151 1.00 81.94 88 HIS A N 1
ATOM 650 C CA . HIS A 1 88 ? 5.936 14.300 18.722 1.00 81.94 88 HIS A CA 1
ATOM 651 C C . HIS A 1 88 ? 4.900 13.623 17.821 1.00 81.94 88 HIS A C 1
ATOM 653 O O . HIS A 1 88 ? 4.901 13.851 16.613 1.00 81.94 88 HIS A O 1
ATOM 659 N N . ILE A 1 89 ? 4.027 12.781 18.382 1.00 79.25 89 ILE A N 1
ATOM 660 C CA . ILE A 1 89 ? 3.037 12.014 17.624 1.00 79.25 89 ILE A CA 1
ATOM 661 C C . ILE A 1 89 ? 1.658 12.310 18.197 1.00 79.25 89 ILE A C 1
ATOM 663 O O . ILE A 1 89 ? 1.348 11.947 19.331 1.00 79.25 89 ILE A O 1
ATOM 667 N N . ARG A 1 90 ? 0.810 12.948 17.385 1.00 84.88 90 ARG A N 1
ATOM 668 C CA . ARG A 1 90 ? -0.586 13.201 17.749 1.00 84.88 90 ARG A CA 1
ATOM 669 C C . ARG A 1 90 ? -1.294 11.866 18.038 1.00 84.88 90 ARG A C 1
ATOM 671 O O . ARG A 1 90 ? -1.141 10.938 17.242 1.00 84.88 90 ARG A O 1
ATOM 678 N N . PRO A 1 91 ? -2.066 11.749 19.133 1.00 87.25 91 PRO A N 1
ATOM 679 C CA . PRO A 1 91 ? -2.832 10.539 19.389 1.00 87.25 91 PRO A CA 1
ATOM 680 C C . PRO A 1 91 ? -3.902 10.320 18.319 1.00 87.25 91 PRO A C 1
ATOM 682 O O . PRO A 1 91 ? -4.539 11.262 17.841 1.00 87.25 91 PRO A O 1
ATOM 685 N N . GLY A 1 92 ? -4.115 9.050 17.998 1.00 90.75 92 GLY A N 1
ATOM 686 C CA . GLY A 1 92 ? -5.311 8.579 17.322 1.00 90.75 92 GLY A CA 1
ATOM 687 C C . GLY A 1 92 ? -6.497 8.477 18.286 1.00 90.75 92 GLY A C 1
ATOM 688 O O . GLY A 1 92 ? -6.425 8.903 19.442 1.00 90.75 92 GLY A O 1
ATOM 689 N N . TYR A 1 93 ? -7.596 7.878 17.841 1.00 93.94 93 TYR A N 1
ATOM 690 C CA . TYR A 1 93 ? -8.770 7.636 18.675 1.00 93.94 93 TYR A CA 1
ATOM 691 C C . TYR A 1 93 ? -9.647 6.493 18.154 1.00 93.94 93 TYR A C 1
ATOM 693 O O . TYR A 1 93 ? -9.583 6.117 16.988 1.00 93.94 93 TYR A O 1
ATOM 701 N N . ILE A 1 94 ? -10.498 5.964 19.030 1.00 96.25 94 ILE A N 1
ATOM 702 C CA . ILE A 1 94 ? -11.587 5.042 18.700 1.00 96.25 94 ILE A CA 1
ATOM 703 C C . ILE A 1 94 ? -12.903 5.714 19.085 1.00 96.25 94 ILE A C 1
ATOM 705 O O . ILE A 1 94 ? -13.006 6.239 20.195 1.00 96.25 94 ILE A O 1
ATOM 709 N N . VAL A 1 95 ? -13.898 5.685 18.198 1.00 97.19 95 VAL A N 1
ATOM 710 C CA . VAL A 1 95 ? -15.263 6.164 18.451 1.00 97.19 95 VAL A CA 1
ATOM 711 C C . VAL A 1 95 ? -16.251 5.023 18.262 1.00 97.19 95 VAL A C 1
ATOM 713 O O . VAL A 1 95 ? -16.257 4.367 17.223 1.00 97.19 95 VAL A O 1
ATOM 716 N N . TRP A 1 96 ? -17.131 4.830 19.242 1.00 97.06 96 TRP A N 1
ATOM 717 C CA . TRP A 1 96 ? -18.294 3.953 19.123 1.00 97.06 96 TRP A CA 1
ATOM 718 C C . TRP A 1 96 ? -19.543 4.808 18.992 1.00 97.06 96 TRP A C 1
ATOM 720 O O . TRP A 1 96 ? -19.791 5.689 19.826 1.00 97.06 96 TRP A O 1
ATOM 730 N N . ARG A 1 97 ? -20.353 4.528 17.973 1.00 96.69 97 ARG A N 1
ATOM 731 C CA . ARG A 1 97 ? -21.632 5.198 17.749 1.00 96.69 97 ARG A CA 1
ATOM 732 C C . ARG A 1 97 ? -22.785 4.212 17.774 1.00 96.69 97 ARG A C 1
ATOM 734 O O . ARG A 1 97 ? -22.653 3.089 17.295 1.00 96.69 97 ARG A O 1
ATOM 741 N N . ARG A 1 98 ? -23.925 4.669 18.283 1.00 94.19 98 ARG A N 1
ATOM 742 C CA . ARG A 1 98 ? -25.219 3.987 18.187 1.00 94.19 98 ARG A CA 1
ATOM 743 C C . ARG A 1 98 ? -26.216 4.999 17.648 1.00 94.19 98 ARG A C 1
ATOM 745 O O . ARG A 1 98 ? -26.291 6.103 18.172 1.00 94.19 98 ARG A O 1
ATOM 752 N N . ALA A 1 99 ? -26.946 4.645 16.593 1.00 87.44 99 ALA A N 1
ATOM 753 C CA . ALA A 1 99 ? -27.850 5.579 15.906 1.00 87.44 99 ALA A CA 1
ATOM 754 C C . ALA A 1 99 ? -27.137 6.824 15.338 1.00 87.44 99 ALA A C 1
ATOM 756 O O . ALA A 1 99 ? -27.728 7.895 15.254 1.00 87.44 99 ALA A O 1
ATOM 757 N N . GLY A 1 100 ? -25.850 6.706 14.996 1.00 84.94 100 GLY A N 1
ATOM 758 C CA . GLY A 1 100 ? -25.029 7.839 14.554 1.00 84.94 100 GLY A CA 1
ATOM 759 C C . GLY A 1 100 ? -24.545 8.774 15.672 1.00 84.94 100 GLY A C 1
ATOM 760 O O . GLY A 1 100 ? -23.717 9.643 15.406 1.00 84.94 100 GLY A O 1
ATOM 761 N N . GLU A 1 101 ? -24.974 8.580 16.920 1.00 91.19 101 GLU A N 1
ATOM 762 C CA . GLU A 1 101 ? -24.522 9.384 18.058 1.00 91.19 101 GLU A CA 1
ATOM 763 C C . GLU A 1 101 ? -23.268 8.787 18.700 1.00 91.19 101 GLU A C 1
ATOM 765 O O . GLU A 1 101 ? -23.198 7.581 18.939 1.00 91.19 101 GLU A O 1
ATOM 770 N N . GLU A 1 102 ? -22.274 9.629 19.003 1.00 94.25 102 GLU A N 1
ATOM 771 C CA . GLU A 1 102 ? -21.078 9.221 19.746 1.00 94.25 102 GLU A CA 1
ATOM 772 C C . GLU A 1 102 ? -21.449 8.804 21.173 1.00 94.25 102 GLU A C 1
ATOM 774 O O . GLU A 1 102 ? -21.894 9.606 21.989 1.00 94.25 102 GLU A O 1
ATOM 779 N N . THR A 1 103 ? -21.223 7.529 21.477 1.00 93.38 103 THR A N 1
ATOM 780 C CA . THR A 1 103 ? -21.483 6.947 22.803 1.00 93.38 103 THR A CA 1
ATOM 781 C C . THR A 1 103 ? -20.219 6.821 23.642 1.00 93.38 103 THR A C 1
ATOM 783 O O . THR A 1 103 ? -20.278 6.819 24.872 1.00 93.38 103 THR A O 1
ATOM 786 N N . ARG A 1 104 ? -19.060 6.697 22.988 1.00 92.69 104 ARG A N 1
ATOM 787 C CA . ARG A 1 104 ? -17.763 6.549 23.643 1.00 92.69 104 ARG A CA 1
ATOM 788 C C . ARG A 1 104 ? -16.652 6.984 22.700 1.00 92.69 104 ARG A C 1
ATOM 790 O O . ARG A 1 104 ? -16.676 6.631 21.523 1.00 92.69 104 ARG A O 1
ATOM 797 N N . ARG A 1 105 ? -15.641 7.643 23.266 1.00 93.75 105 ARG A N 1
ATOM 798 C CA . ARG A 1 105 ? -14.367 7.937 22.614 1.00 93.75 105 ARG A CA 1
ATOM 799 C C . ARG A 1 105 ? -13.206 7.574 23.525 1.00 93.75 105 ARG A C 1
ATOM 801 O O . ARG A 1 105 ? -13.248 7.847 24.724 1.00 93.75 105 ARG A O 1
ATOM 808 N N . VAL A 1 106 ? -12.188 6.949 22.949 1.00 92.62 106 VAL A N 1
ATOM 809 C CA . VAL A 1 106 ? -10.947 6.563 23.632 1.00 92.62 106 VAL A CA 1
ATOM 810 C C . VAL A 1 106 ? -9.770 7.054 22.804 1.00 92.62 106 VAL A C 1
ATOM 812 O O . VAL A 1 106 ? -9.735 6.822 21.600 1.00 92.62 106 VAL A O 1
ATOM 815 N N . GLU A 1 107 ? -8.813 7.731 23.433 1.00 90.12 107 GLU A N 1
ATOM 816 C CA . GLU A 1 107 ? -7.575 8.149 22.769 1.00 90.12 107 GLU A CA 1
ATOM 817 C C . GLU A 1 107 ? -6.622 6.964 22.571 1.00 90.12 107 GLU A C 1
ATOM 819 O O . GLU A 1 107 ? -6.507 6.072 23.415 1.00 90.12 107 GLU A O 1
ATOM 824 N N . LEU A 1 108 ? -5.927 6.962 21.435 1.00 86.06 108 LEU A N 1
ATOM 825 C CA . LEU A 1 108 ? -5.004 5.914 21.026 1.00 86.06 108 LEU A CA 1
ATOM 826 C C . LEU A 1 108 ? -3.593 6.486 20.850 1.00 86.06 108 LEU A C 1
ATOM 828 O O . LEU A 1 108 ? -3.251 7.038 19.806 1.00 86.06 108 LEU A O 1
ATOM 832 N N . HIS A 1 109 ? -2.728 6.292 21.842 1.00 81.38 109 HIS A N 1
ATOM 833 C CA . HIS A 1 109 ? -1.310 6.635 21.707 1.00 81.38 109 HIS A CA 1
ATOM 834 C C . HIS A 1 109 ? -0.541 5.493 21.034 1.00 81.38 109 HIS A C 1
ATOM 836 O O . HIS A 1 109 ? -0.386 4.408 21.613 1.00 81.38 109 HIS A O 1
ATOM 842 N N . ILE A 1 110 ? -0.055 5.746 19.814 1.00 67.25 110 ILE A N 1
ATOM 843 C CA . ILE A 1 110 ? 0.724 4.788 19.011 1.00 67.25 110 ILE A CA 1
ATOM 844 C C . ILE A 1 110 ? 2.111 4.556 19.628 1.00 67.25 110 ILE A C 1
ATOM 846 O O . ILE A 1 110 ? 2.569 3.416 19.676 1.00 67.25 110 ILE A O 1
ATOM 850 N N . SER A 1 111 ? 2.722 5.605 20.187 1.00 72.12 111 SER A N 1
ATOM 851 C CA . SER A 1 111 ? 4.019 5.544 20.872 1.00 72.12 111 SER A CA 1
ATOM 852 C C . SER A 1 111 ? 3.883 5.929 22.343 1.00 72.12 111 SER A C 1
ATOM 854 O O . SER A 1 111 ? 3.307 6.969 22.668 1.00 72.12 111 SER A O 1
ATOM 856 N N . CYS A 1 112 ? 4.429 5.085 23.219 1.00 75.56 112 CYS A N 1
ATOM 857 C CA . CYS A 1 112 ? 4.475 5.287 24.665 1.00 75.56 112 CYS A CA 1
ATOM 858 C C . CYS A 1 112 ? 5.898 4.970 25.146 1.00 75.56 112 CYS A C 1
ATOM 860 O O . CYS A 1 112 ? 6.338 3.830 24.993 1.00 75.56 112 CYS A O 1
ATOM 862 N N . TYR A 1 113 ? 6.633 5.970 25.637 1.00 66.19 113 TYR A N 1
ATOM 863 C CA . TYR A 1 113 ? 8.079 5.865 25.879 1.00 66.19 113 TYR A CA 1
ATOM 864 C C . TYR A 1 113 ? 8.430 5.207 27.214 1.00 66.19 113 TYR A C 1
ATOM 866 O O . TYR A 1 113 ? 9.406 4.464 27.296 1.00 66.19 113 TYR A O 1
ATOM 874 N N . GLU A 1 114 ? 7.626 5.435 28.251 1.00 59.56 114 GLU A N 1
ATOM 875 C CA . GLU A 1 114 ? 7.843 4.839 29.569 1.00 59.56 114 GLU A CA 1
ATOM 876 C C . GLU A 1 114 ? 6.911 3.656 29.795 1.00 59.56 114 GLU A C 1
ATOM 878 O O . GLU A 1 114 ? 5.693 3.739 29.615 1.00 59.56 114 GLU A O 1
ATOM 883 N N . GLY A 1 115 ? 7.498 2.543 30.230 1.00 53.81 115 GLY A N 1
ATOM 884 C CA . GLY A 1 115 ? 6.740 1.434 30.779 1.00 53.81 115 GLY A CA 1
ATOM 885 C C . GLY A 1 115 ? 7.425 0.093 30.633 1.00 53.81 115 GLY A C 1
ATOM 886 O O . GLY A 1 115 ? 7.398 -0.669 31.584 1.00 53.81 115 GLY A O 1
ATOM 887 N N . GLY A 1 116 ? 7.979 -0.265 29.469 1.00 50.91 116 GLY A N 1
ATOM 888 C CA . GLY A 1 116 ? 8.435 -1.647 29.209 1.00 50.91 116 GLY A CA 1
ATOM 889 C C . GLY A 1 116 ? 7.356 -2.733 29.420 1.00 50.91 116 GLY A C 1
ATOM 890 O O . GLY A 1 116 ? 7.600 -3.909 29.165 1.00 50.91 116 GLY A O 1
ATOM 891 N N . VAL A 1 117 ? 6.159 -2.349 29.877 1.00 55.12 117 VAL A N 1
ATOM 892 C CA . VAL A 1 117 ? 5.024 -3.211 30.142 1.00 55.12 117 VAL A CA 1
ATOM 893 C C . VAL A 1 117 ? 4.394 -3.509 28.788 1.00 55.12 117 VAL A C 1
ATOM 895 O O . VAL A 1 117 ? 4.053 -2.573 28.054 1.00 55.12 117 VAL A O 1
ATOM 898 N N . PRO A 1 118 ? 4.217 -4.791 28.434 1.00 59.66 118 PRO A N 1
ATOM 899 C CA . PRO A 1 118 ? 3.372 -5.163 27.316 1.00 59.66 118 PRO A CA 1
ATOM 900 C C . PRO A 1 118 ? 2.040 -4.427 27.451 1.00 59.66 118 PRO A C 1
ATOM 902 O O . PRO A 1 118 ? 1.445 -4.426 28.525 1.00 59.66 118 PRO A O 1
ATOM 905 N N . ARG A 1 119 ? 1.568 -3.787 26.380 1.00 71.44 119 ARG A N 1
ATOM 906 C CA . ARG A 1 119 ? 0.212 -3.231 26.330 1.00 71.44 119 ARG A CA 1
ATOM 907 C C . ARG A 1 119 ? -0.689 -4.260 25.650 1.00 71.44 119 ARG A C 1
ATOM 909 O O . ARG A 1 119 ? -0.897 -4.135 24.444 1.00 71.44 119 ARG A O 1
ATOM 916 N N . PRO A 1 120 ? -1.208 -5.284 26.354 1.00 68.12 120 PRO A N 1
ATOM 917 C CA . PRO A 1 120 ? -2.038 -6.315 25.733 1.00 68.12 120 PRO A CA 1
ATOM 918 C C . PRO A 1 120 ? -3.250 -5.721 25.005 1.00 68.12 120 PRO A C 1
ATOM 920 O O . PRO A 1 120 ? -3.603 -6.187 23.927 1.00 68.12 120 PRO A O 1
ATOM 923 N N . LEU A 1 121 ? -3.808 -4.610 25.499 1.00 78.31 121 LEU A N 1
ATOM 924 C CA . LEU A 1 121 ? -4.893 -3.898 24.817 1.00 78.31 121 LEU A CA 1
ATOM 925 C C . LEU A 1 121 ? -4.470 -3.250 23.483 1.00 78.31 121 LEU A C 1
ATOM 927 O O . LEU A 1 121 ? -5.295 -3.100 22.587 1.00 78.31 121 LEU A O 1
ATOM 931 N N . ALA A 1 122 ? -3.189 -2.917 23.292 1.00 79.44 122 ALA A N 1
ATOM 932 C CA . ALA A 1 122 ? -2.695 -2.449 21.996 1.00 79.44 122 ALA A CA 1
ATOM 933 C C . ALA A 1 122 ? -2.664 -3.574 20.950 1.00 79.44 122 ALA A C 1
ATOM 935 O O . ALA A 1 122 ? -2.835 -3.306 19.762 1.00 79.44 122 ALA A O 1
ATOM 936 N N . GLU A 1 123 ? -2.491 -4.829 21.375 1.00 83.81 123 GLU A N 1
ATOM 937 C CA . GLU A 1 123 ? -2.559 -5.974 20.466 1.00 83.81 123 GLU A CA 1
ATOM 938 C C . GLU A 1 123 ? -3.980 -6.176 19.936 1.00 83.81 123 GLU A C 1
ATOM 940 O O . GLU A 1 123 ? -4.159 -6.458 18.755 1.00 83.81 123 GLU A O 1
ATOM 945 N N . ASN A 1 124 ? -5.006 -5.934 20.755 1.00 90.44 124 ASN A N 1
ATOM 946 C CA . ASN A 1 124 ? -6.396 -5.973 20.301 1.00 90.44 124 ASN A CA 1
ATOM 947 C C . ASN A 1 124 ? -6.664 -4.991 19.154 1.00 90.44 124 ASN A C 1
ATOM 949 O O . ASN A 1 124 ? -7.293 -5.361 18.165 1.00 90.44 124 ASN A O 1
ATOM 953 N N . VAL A 1 125 ? -6.125 -3.772 19.248 1.00 89.56 125 VAL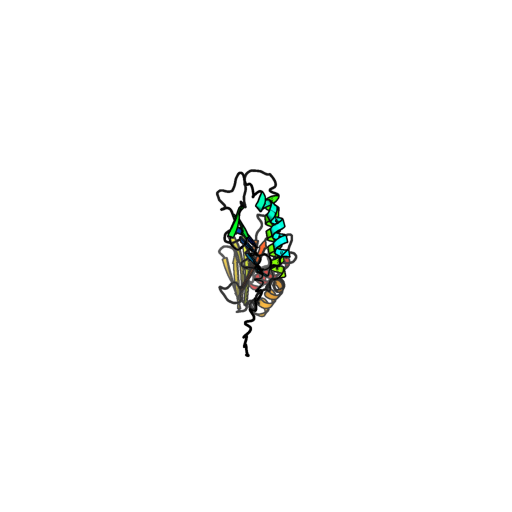 A N 1
ATOM 954 C CA . VAL A 1 125 ? -6.217 -2.767 18.179 1.00 89.56 125 VAL A CA 1
ATOM 955 C C . VAL A 1 125 ? -5.550 -3.261 16.891 1.00 89.56 125 VAL A C 1
ATOM 957 O O . VAL A 1 125 ? -6.121 -3.119 15.811 1.00 89.56 125 VAL A O 1
ATOM 960 N N . ARG A 1 126 ? -4.367 -3.884 16.981 1.00 87.12 126 ARG A N 1
ATOM 961 C CA . ARG A 1 126 ? -3.677 -4.465 15.811 1.00 87.12 126 ARG A CA 1
ATOM 962 C C . ARG A 1 126 ? -4.443 -5.640 15.211 1.00 87.12 126 ARG A C 1
ATOM 964 O O . ARG A 1 126 ? -4.525 -5.769 13.994 1.00 87.12 126 ARG A O 1
ATOM 971 N N . ARG A 1 127 ? -5.026 -6.498 16.048 1.00 90.88 127 ARG A N 1
ATOM 972 C CA . ARG A 1 127 ? -5.849 -7.628 15.598 1.00 90.88 127 ARG A CA 1
ATOM 973 C C . ARG A 1 127 ? -7.125 -7.153 14.909 1.00 90.88 127 ARG A C 1
ATOM 975 O O . ARG A 1 127 ? -7.496 -7.734 13.895 1.00 90.88 127 ARG A O 1
ATOM 982 N N . ALA A 1 128 ? -7.754 -6.093 15.416 1.00 95.00 128 ALA A N 1
ATOM 983 C CA . ALA A 1 128 ? -8.927 -5.488 14.793 1.00 95.00 128 ALA A CA 1
ATOM 984 C C . ALA A 1 128 ? -8.583 -4.896 13.416 1.00 95.00 128 ALA A C 1
ATOM 986 O O . ALA A 1 128 ? -9.285 -5.163 12.445 1.00 95.00 128 ALA A O 1
ATOM 987 N N . TRP A 1 129 ? -7.444 -4.201 13.304 1.00 92.44 129 TRP A N 1
ATOM 988 C CA . TRP A 1 129 ? -6.905 -3.752 12.016 1.00 92.44 129 TRP A CA 1
ATOM 989 C C . TRP A 1 129 ? -6.703 -4.903 11.027 1.00 92.44 129 TRP A C 1
ATOM 991 O O . TRP A 1 129 ? -7.205 -4.854 9.908 1.00 92.44 129 TRP A O 1
ATOM 1001 N N . ARG A 1 130 ? -6.000 -5.965 11.445 1.00 90.12 130 ARG A N 1
ATOM 1002 C CA . ARG A 1 130 ? -5.746 -7.140 10.597 1.00 90.12 130 ARG A CA 1
ATOM 1003 C C . ARG A 1 130 ? -7.041 -7.797 10.133 1.00 90.12 130 ARG A C 1
ATOM 1005 O O . ARG A 1 130 ? -7.138 -8.140 8.963 1.00 90.12 130 ARG A O 1
ATOM 1012 N N . ALA A 1 131 ? -8.035 -7.927 11.013 1.00 94.69 131 ALA A N 1
ATOM 1013 C CA . ALA A 1 131 ? -9.344 -8.459 10.644 1.00 94.69 131 ALA A CA 1
ATOM 1014 C C . ALA A 1 131 ? -10.029 -7.581 9.583 1.00 94.69 131 ALA A C 1
ATOM 1016 O O . ALA A 1 131 ? -10.513 -8.102 8.585 1.00 94.69 131 ALA A O 1
ATOM 1017 N N . MET A 1 132 ? -10.020 -6.255 9.750 1.00 95.06 132 MET A N 1
ATOM 1018 C CA . MET A 1 132 ? -10.557 -5.323 8.752 1.00 95.06 132 MET A CA 1
ATOM 1019 C C . MET A 1 132 ? -9.830 -5.421 7.408 1.00 95.06 132 MET A C 1
ATOM 1021 O O . MET A 1 132 ? -10.480 -5.466 6.365 1.00 95.06 132 MET A O 1
ATOM 1025 N N . ALA A 1 133 ? -8.499 -5.503 7.422 1.00 89.75 133 ALA A N 1
ATOM 1026 C CA . ALA A 1 133 ? -7.690 -5.653 6.216 1.00 89.75 133 ALA A CA 1
ATOM 1027 C C . ALA A 1 133 ? -7.927 -7.006 5.522 1.00 89.75 133 ALA A C 1
ATOM 1029 O O . ALA A 1 133 ? -8.046 -7.060 4.303 1.00 89.75 133 ALA A O 1
ATOM 1030 N N . GLU A 1 134 ? -8.026 -8.102 6.277 1.00 89.31 134 GLU A N 1
ATOM 1031 C CA . GLU A 1 134 ? -8.374 -9.437 5.769 1.00 89.31 134 GLU A CA 1
ATOM 1032 C C . GLU A 1 134 ? -9.756 -9.425 5.096 1.00 89.31 134 GLU A C 1
ATOM 1034 O O . GLU A 1 134 ? -9.897 -9.852 3.951 1.00 89.31 134 GLU A O 1
ATOM 1039 N N . MET A 1 135 ? -10.768 -8.876 5.777 1.00 93.31 135 MET A N 1
ATOM 1040 C CA . MET A 1 135 ? -12.136 -8.789 5.257 1.00 93.31 135 MET A CA 1
ATOM 1041 C C . MET A 1 135 ? -12.232 -7.908 4.016 1.00 93.31 135 MET A C 1
ATOM 1043 O O . MET A 1 135 ? -12.923 -8.292 3.069 1.00 93.31 135 MET A O 1
ATOM 1047 N N . GLY A 1 136 ? -11.535 -6.767 4.032 1.00 89.81 136 GLY A N 1
ATOM 1048 C CA . GLY A 1 136 ? -11.427 -5.861 2.900 1.00 89.81 136 GLY A CA 1
ATOM 1049 C C . GLY A 1 136 ? -10.832 -6.571 1.700 1.00 89.81 136 GLY A C 1
ATOM 1050 O O . GLY A 1 136 ? -11.492 -6.653 0.676 1.00 89.81 136 GLY A O 1
ATOM 1051 N N . ARG A 1 137 ? -9.655 -7.188 1.843 1.00 82.00 137 ARG A N 1
ATOM 1052 C CA . ARG A 1 137 ? -8.984 -7.917 0.755 1.00 82.00 137 ARG A CA 1
ATOM 1053 C C . ARG A 1 137 ? -9.809 -9.067 0.192 1.00 82.00 137 ARG A C 1
ATOM 1055 O O . ARG A 1 137 ? -9.860 -9.238 -1.018 1.00 82.00 137 ARG A O 1
ATOM 1062 N N . ALA A 1 138 ? -10.486 -9.831 1.048 1.00 85.94 138 ALA A N 1
ATOM 1063 C CA . ALA A 1 138 ? -11.328 -10.941 0.607 1.00 85.94 138 ALA A CA 1
ATOM 1064 C C . ALA A 1 138 ? -12.525 -10.491 -0.255 1.00 85.94 138 ALA A C 1
ATOM 1066 O O . ALA A 1 138 ? -13.073 -11.292 -1.010 1.00 85.94 138 ALA A O 1
ATOM 1067 N N . ARG A 1 139 ? -12.949 -9.227 -0.125 1.00 86.75 139 ARG A N 1
ATOM 1068 C CA . ARG A 1 139 ? -14.115 -8.642 -0.811 1.00 86.75 139 ARG A CA 1
ATOM 1069 C C . ARG A 1 139 ? -13.736 -7.541 -1.802 1.00 86.75 139 ARG A C 1
ATOM 1071 O O . ARG A 1 139 ? -14.609 -6.980 -2.460 1.00 86.75 139 ARG A O 1
ATOM 1078 N N . ASP A 1 140 ? -12.450 -7.234 -1.904 1.00 74.94 140 ASP A N 1
ATOM 1079 C CA . ASP A 1 140 ? -11.909 -6.198 -2.762 1.00 74.94 140 ASP A CA 1
ATOM 1080 C C . ASP A 1 140 ? -11.938 -6.682 -4.212 1.00 74.94 140 ASP A C 1
ATOM 1082 O O . ASP A 1 140 ? -11.082 -7.440 -4.674 1.00 74.94 140 ASP A O 1
ATOM 1086 N N . LEU A 1 141 ? -12.962 -6.253 -4.945 1.00 65.75 141 LEU A N 1
ATOM 1087 C CA . LEU A 1 141 ? -12.980 -6.381 -6.393 1.00 65.75 141 LEU A CA 1
ATOM 1088 C C . LEU A 1 141 ? -12.049 -5.322 -6.947 1.00 65.75 141 LEU A C 1
ATOM 1090 O O . LEU A 1 141 ? -12.446 -4.167 -7.114 1.00 65.75 141 LEU A O 1
ATOM 1094 N N . ALA A 1 142 ? -10.803 -5.714 -7.202 1.00 63.12 142 ALA A N 1
ATOM 1095 C CA . ALA A 1 142 ? -9.845 -4.734 -7.639 1.00 63.12 142 ALA A CA 1
ATOM 1096 C C . ALA A 1 142 ? -10.282 -4.036 -8.919 1.00 63.12 142 ALA A C 1
ATOM 1098 O O . ALA A 1 142 ? -10.634 -4.729 -9.880 1.00 63.12 142 ALA A O 1
ATOM 1099 N N . PRO A 1 143 ? -10.320 -2.684 -8.932 1.00 65.56 143 PRO A N 1
ATOM 1100 C CA . PRO A 1 143 ? -10.723 -1.971 -10.123 1.00 65.56 143 PRO A CA 1
ATOM 1101 C C . PRO A 1 143 ? -9.812 -2.444 -11.247 1.00 65.56 143 PRO A C 1
ATOM 1103 O O . PRO A 1 143 ? -8.603 -2.576 -11.057 1.00 65.56 143 PRO A O 1
ATOM 1106 N N . ALA A 1 144 ? -10.407 -2.770 -12.395 1.00 71.62 144 ALA A N 1
ATOM 1107 C CA . ALA A 1 144 ? -9.641 -3.203 -13.550 1.00 71.62 144 ALA A CA 1
ATOM 1108 C C . ALA A 1 144 ? -8.649 -2.089 -13.898 1.00 71.62 144 ALA A C 1
ATOM 1110 O O . ALA A 1 144 ? -9.044 -1.014 -14.358 1.00 71.62 144 ALA A O 1
ATOM 1111 N N . MET A 1 145 ? -7.373 -2.320 -13.603 1.00 77.69 145 MET A N 1
ATOM 1112 C CA . MET A 1 145 ? -6.341 -1.341 -13.889 1.00 77.69 145 MET A CA 1
ATOM 1113 C C . MET A 1 145 ? -6.021 -1.375 -15.379 1.00 77.69 145 MET A C 1
ATOM 1115 O O . MET A 1 145 ? -6.055 -2.447 -15.991 1.00 77.69 145 MET A O 1
ATOM 1119 N N . PRO A 1 146 ? -5.751 -0.211 -15.989 1.00 88.31 146 PRO A N 1
ATOM 1120 C CA . PRO A 1 146 ? -5.289 -0.177 -17.365 1.00 88.31 146 PRO A CA 1
ATOM 1121 C C . PRO A 1 146 ? -3.987 -0.971 -17.501 1.00 88.31 146 PRO A C 1
ATOM 1123 O O . PRO A 1 146 ? -3.183 -1.023 -16.569 1.00 88.31 146 PRO A O 1
ATOM 1126 N N . ASP A 1 147 ? -3.763 -1.545 -18.682 1.00 90.94 147 ASP A N 1
ATOM 1127 C CA . ASP A 1 147 ? -2.481 -2.171 -18.987 1.00 90.94 147 ASP A CA 1
ATOM 1128 C C . ASP A 1 147 ? -1.342 -1.147 -18.811 1.00 90.94 147 ASP A C 1
ATOM 1130 O O . ASP A 1 147 ? -1.403 -0.056 -19.396 1.00 90.94 147 ASP A O 1
ATOM 1134 N N . PRO A 1 148 ? -0.294 -1.467 -18.032 1.00 94.69 148 PRO A N 1
ATOM 1135 C CA . PRO A 1 148 ? 0.834 -0.575 -17.859 1.00 94.69 148 PRO A CA 1
ATOM 1136 C C . PRO A 1 148 ? 1.600 -0.413 -19.169 1.00 94.69 148 PRO A C 1
ATOM 1138 O O . PRO A 1 148 ? 1.894 -1.375 -19.885 1.00 94.69 148 PRO A O 1
ATOM 1141 N N . THR A 1 149 ? 1.983 0.826 -19.449 1.00 96.94 149 THR A N 1
ATOM 1142 C CA . THR A 1 149 ? 2.913 1.178 -20.527 1.00 96.94 149 THR A CA 1
ATOM 1143 C C . THR A 1 149 ? 4.272 1.595 -19.985 1.00 96.94 149 THR A C 1
ATOM 1145 O O . THR A 1 149 ? 5.199 1.769 -20.767 1.00 96.94 149 THR A O 1
ATOM 1148 N N . ILE A 1 150 ? 4.388 1.794 -18.671 1.00 97.88 150 ILE A N 1
ATOM 1149 C CA . ILE A 1 150 ? 5.608 2.156 -17.959 1.00 97.88 150 ILE A CA 1
ATOM 1150 C C . ILE A 1 150 ? 5.670 1.313 -16.680 1.00 97.88 150 ILE A C 1
ATOM 1152 O O . ILE A 1 150 ? 4.669 1.173 -15.973 1.00 97.88 150 ILE A O 1
ATOM 1156 N N . ILE A 1 151 ? 6.850 0.765 -16.399 1.00 97.88 151 ILE A N 1
ATOM 1157 C CA . ILE A 1 151 ? 7.179 0.092 -15.139 1.00 97.88 151 ILE A CA 1
ATOM 1158 C C . ILE A 1 151 ? 8.390 0.804 -14.554 1.00 97.88 151 ILE A C 1
ATOM 1160 O O . ILE A 1 151 ? 9.370 1.033 -15.266 1.00 97.88 151 ILE A O 1
ATOM 1164 N N . GLY A 1 152 ? 8.318 1.164 -13.278 1.00 97.25 152 GLY A N 1
ATOM 1165 C CA . GLY A 1 152 ? 9.413 1.771 -12.536 1.00 97.25 152 GLY A CA 1
ATOM 1166 C C . GLY A 1 152 ? 9.731 1.002 -11.265 1.00 97.25 152 GLY A C 1
ATOM 1167 O O . GLY A 1 152 ? 8.847 0.394 -10.667 1.00 97.25 152 GLY A O 1
ATOM 1168 N N . VAL A 1 153 ? 10.991 1.054 -10.850 1.00 97.25 153 VAL A N 1
ATOM 1169 C CA . VAL A 1 153 ? 11.432 0.603 -9.532 1.00 97.25 153 VAL A CA 1
ATOM 1170 C C . VAL A 1 153 ? 12.248 1.708 -8.890 1.00 97.25 153 VAL A C 1
ATOM 1172 O O . VAL A 1 153 ? 13.157 2.259 -9.511 1.00 97.25 153 VAL A O 1
ATOM 1175 N N . GLU A 1 154 ? 11.928 2.023 -7.644 1.00 95.69 154 GLU A N 1
ATOM 1176 C CA . GLU A 1 154 ? 12.678 2.957 -6.812 1.00 95.69 154 GLU A CA 1
ATOM 1177 C C . GLU A 1 154 ? 13.157 2.243 -5.554 1.00 95.69 154 GLU A C 1
ATOM 1179 O O . GLU A 1 154 ? 12.371 1.605 -4.859 1.00 95.69 154 GLU A O 1
ATOM 1184 N N . TRP A 1 155 ? 14.449 2.365 -5.263 1.00 94.31 155 TRP A N 1
ATOM 1185 C CA . TRP A 1 155 ? 15.057 1.935 -4.014 1.00 94.31 155 TRP A CA 1
ATOM 1186 C C . TRP A 1 155 ? 15.327 3.141 -3.131 1.00 94.31 155 TRP A C 1
ATOM 1188 O O . TRP A 1 155 ? 15.822 4.176 -3.577 1.00 94.31 155 TRP A O 1
ATOM 1198 N N . MET A 1 156 ? 15.048 2.971 -1.850 1.00 91.62 156 MET A N 1
ATOM 1199 C CA . MET A 1 156 ? 15.186 3.966 -0.809 1.00 91.62 156 MET A CA 1
ATOM 1200 C C . MET A 1 156 ? 15.968 3.394 0.371 1.00 91.62 156 MET A C 1
ATOM 1202 O O . MET A 1 156 ? 15.900 2.209 0.703 1.00 91.62 156 MET A O 1
ATOM 1206 N N . TYR A 1 157 ? 16.693 4.276 1.045 1.00 89.12 157 TYR A N 1
ATOM 1207 C CA . TYR A 1 157 ? 17.349 3.999 2.312 1.00 89.12 157 TYR A CA 1
ATOM 1208 C C . TYR A 1 157 ? 17.192 5.224 3.213 1.00 89.12 157 TYR A C 1
ATOM 1210 O O . TYR A 1 157 ? 17.575 6.334 2.839 1.00 89.12 157 TYR A O 1
ATOM 1218 N N . TRP A 1 158 ? 16.580 5.040 4.388 1.00 86.31 158 TRP A N 1
ATOM 1219 C CA . TRP A 1 158 ? 16.305 6.127 5.342 1.00 86.31 158 TRP A CA 1
ATOM 1220 C C . TRP A 1 158 ? 15.575 7.334 4.723 1.00 86.31 158 TRP A C 1
ATOM 1222 O O . TRP A 1 158 ? 15.935 8.483 4.968 1.00 86.31 158 TRP A O 1
ATOM 1232 N N . GLY A 1 159 ? 14.567 7.087 3.883 1.00 83.75 159 GLY A N 1
ATOM 1233 C CA . GLY A 1 159 ? 13.797 8.143 3.215 1.00 83.75 159 GLY A CA 1
ATOM 1234 C C . GLY A 1 159 ? 14.463 8.751 1.981 1.00 83.75 159 GLY A C 1
ATOM 1235 O O . GLY A 1 159 ? 13.842 9.580 1.325 1.00 83.75 159 GLY A O 1
ATOM 1236 N N . ASN A 1 160 ? 15.692 8.350 1.646 1.00 87.25 160 ASN A N 1
ATOM 1237 C CA . ASN A 1 160 ? 16.432 8.901 0.514 1.00 87.25 160 ASN A CA 1
ATOM 1238 C C . ASN A 1 160 ? 16.471 7.898 -0.646 1.00 87.25 160 ASN A C 1
ATOM 1240 O O . ASN A 1 160 ? 16.849 6.746 -0.412 1.00 87.25 160 ASN A O 1
ATOM 1244 N N . PRO A 1 161 ? 16.144 8.308 -1.885 1.00 90.25 161 PRO A N 1
ATOM 1245 C CA . PRO A 1 161 ? 16.340 7.474 -3.064 1.00 90.25 161 PRO A CA 1
ATOM 1246 C C . PRO A 1 161 ? 17.820 7.113 -3.239 1.00 90.25 161 PRO A C 1
ATOM 1248 O O . PRO A 1 161 ? 18.687 7.987 -3.219 1.00 90.25 161 PRO A O 1
ATOM 1251 N N . THR A 1 162 ? 18.123 5.830 -3.413 1.00 93.12 162 THR A N 1
ATOM 1252 C CA . THR A 1 162 ? 19.490 5.334 -3.652 1.00 93.12 162 THR A CA 1
ATOM 1253 C C . THR A 1 162 ? 19.716 5.037 -5.127 1.00 93.12 162 THR A C 1
ATOM 1255 O O . THR A 1 162 ? 20.728 5.435 -5.706 1.00 93.12 162 THR A O 1
ATOM 1258 N N . SER A 1 163 ? 18.744 4.379 -5.752 1.00 94.94 163 SER A N 1
ATOM 1259 C CA . SER A 1 163 ? 18.699 4.140 -7.187 1.00 94.94 163 SER A CA 1
ATOM 1260 C C . SER A 1 163 ? 17.255 4.024 -7.649 1.00 94.94 163 SER A C 1
ATOM 1262 O O . SER A 1 163 ? 16.368 3.650 -6.883 1.00 94.94 163 SER A O 1
ATOM 1264 N N . SER A 1 164 ? 17.012 4.336 -8.910 1.00 96.69 164 SER A N 1
ATOM 1265 C CA . SER A 1 164 ? 15.730 4.074 -9.540 1.00 96.69 164 SER A CA 1
ATOM 1266 C C . SER A 1 164 ? 15.911 3.796 -11.016 1.00 96.69 164 SER A C 1
ATOM 1268 O O . SER A 1 164 ? 16.892 4.205 -11.641 1.00 96.69 164 SER A O 1
ATOM 1270 N N . TRP A 1 165 ? 14.958 3.092 -11.600 1.00 97.50 165 TRP A N 1
ATOM 1271 C CA . TRP A 1 165 ? 14.873 2.971 -13.040 1.00 97.50 165 TRP A CA 1
ATOM 1272 C C . TRP A 1 165 ? 13.426 2.902 -13.488 1.00 97.50 165 TRP A C 1
ATOM 1274 O O . TRP A 1 165 ? 12.535 2.531 -12.730 1.00 97.50 165 TRP A O 1
ATOM 1284 N N . SER A 1 166 ? 13.191 3.263 -14.741 1.00 97.81 166 SER A N 1
ATOM 1285 C CA . SER A 1 166 ? 11.916 3.066 -15.410 1.00 97.81 166 SER A CA 1
ATOM 1286 C C . SER A 1 166 ? 12.134 2.579 -16.831 1.00 97.81 166 SER A C 1
ATOM 1288 O O . SER A 1 166 ? 13.140 2.892 -17.468 1.00 97.81 166 SER A O 1
ATOM 1290 N N . VAL A 1 167 ? 11.191 1.788 -17.328 1.00 97.94 167 VAL A N 1
ATOM 1291 C CA . VAL A 1 167 ? 11.131 1.350 -18.721 1.00 97.94 167 VAL A CA 1
ATOM 1292 C C . VAL A 1 167 ? 9.751 1.660 -19.273 1.00 97.94 167 VAL A C 1
ATOM 1294 O O . VAL A 1 167 ? 8.735 1.336 -18.661 1.00 97.94 167 VAL A O 1
ATOM 1297 N N . SER A 1 168 ? 9.717 2.300 -20.434 1.00 97.19 168 SER A N 1
ATOM 1298 C CA . SER A 1 168 ? 8.501 2.606 -21.169 1.00 97.19 168 SER A CA 1
ATOM 1299 C C . SER A 1 168 ? 8.394 1.719 -22.399 1.00 97.19 168 SER A C 1
ATOM 1301 O O . SER A 1 168 ? 9.335 1.594 -23.187 1.00 97.19 168 SER A O 1
ATOM 1303 N N . ARG A 1 169 ? 7.193 1.192 -22.641 1.00 96.75 169 ARG A N 1
ATOM 1304 C CA . ARG A 1 169 ? 6.831 0.504 -23.884 1.00 96.75 169 ARG A CA 1
ATOM 1305 C C . ARG A 1 169 ? 7.028 1.398 -25.117 1.00 96.75 169 ARG A C 1
ATOM 1307 O O . ARG A 1 169 ? 7.153 0.885 -26.225 1.00 96.75 169 ARG A O 1
ATOM 1314 N N . SER A 1 170 ? 7.048 2.724 -24.939 1.00 94.25 170 SER A N 1
ATOM 1315 C CA . SER A 1 170 ? 7.221 3.701 -26.021 1.00 94.25 170 SER A CA 1
ATOM 1316 C C . SER A 1 170 ? 8.639 3.783 -26.589 1.00 94.25 170 SER A C 1
ATOM 1318 O O . SER A 1 170 ? 8.812 4.448 -27.608 1.00 94.25 170 SER A O 1
ATOM 1320 N N . GLY A 1 171 ? 9.642 3.152 -25.968 1.00 94.19 171 GLY A N 1
ATOM 1321 C CA . GLY A 1 171 ? 10.998 3.130 -26.525 1.00 94.19 171 GLY A CA 1
ATOM 1322 C C . GLY A 1 171 ? 12.125 3.527 -25.577 1.00 94.19 171 GLY A C 1
ATOM 1323 O O . GLY A 1 171 ? 13.288 3.367 -25.938 1.00 94.19 171 GLY A O 1
ATOM 1324 N N . GLU A 1 172 ? 11.814 4.080 -24.405 1.00 96.56 172 GLU A N 1
ATOM 1325 C CA . GLU A 1 172 ? 12.805 4.704 -23.521 1.00 96.56 172 GLU A CA 1
ATOM 1326 C C . GLU A 1 172 ? 12.875 3.994 -22.170 1.00 96.56 172 GLU A C 1
ATOM 1328 O O . GLU A 1 172 ? 11.854 3.711 -21.545 1.00 96.56 172 GLU A O 1
ATOM 1333 N N . GLY A 1 173 ? 14.095 3.744 -21.710 1.00 97.31 173 GLY A N 1
ATOM 1334 C CA . GLY A 1 173 ? 14.405 3.427 -20.329 1.00 97.31 173 GLY A CA 1
ATOM 1335 C C . GLY A 1 173 ? 15.253 4.525 -19.700 1.00 97.31 173 GLY A C 1
ATOM 1336 O O . GLY A 1 173 ? 16.049 5.185 -20.374 1.00 97.31 173 GLY A O 1
ATOM 1337 N N . ARG A 1 174 ? 15.092 4.715 -18.394 1.00 97.31 174 ARG A N 1
ATOM 1338 C CA . ARG A 1 174 ? 15.845 5.667 -17.580 1.00 97.31 174 ARG A CA 1
ATOM 1339 C C . ARG A 1 174 ? 16.401 4.942 -16.367 1.00 97.31 174 ARG A C 1
ATOM 1341 O O . ARG A 1 174 ? 15.685 4.178 -15.738 1.00 97.31 174 ARG A O 1
ATOM 1348 N N . TYR A 1 175 ? 17.658 5.188 -16.033 1.00 97.31 175 TYR A N 1
ATOM 1349 C CA . TYR A 1 175 ? 18.295 4.699 -14.814 1.00 97.31 175 TYR A CA 1
ATOM 1350 C C . TYR A 1 175 ? 18.917 5.880 -14.076 1.00 97.31 175 TYR A C 1
ATOM 1352 O O . TYR A 1 175 ? 19.605 6.690 -14.700 1.00 97.31 175 TYR A O 1
ATOM 1360 N N . SER A 1 176 ? 18.707 5.959 -12.768 1.00 95.62 176 SER A N 1
ATOM 1361 C CA . SER A 1 176 ? 19.234 6.991 -11.880 1.00 95.62 176 SER A CA 1
ATOM 1362 C C . SER A 1 176 ? 19.920 6.357 -10.671 1.00 95.62 176 SER A C 1
ATOM 1364 O O . SER A 1 176 ? 19.394 5.424 -10.073 1.00 95.62 176 SER A O 1
ATOM 1366 N N . GLU A 1 177 ? 21.089 6.867 -10.294 1.00 94.12 177 GLU A N 1
ATOM 1367 C CA . GLU A 1 177 ? 21.827 6.451 -9.094 1.00 94.12 177 GLU A CA 1
ATOM 1368 C C . GLU A 1 177 ? 22.714 7.601 -8.607 1.00 94.12 177 GLU A C 1
ATOM 1370 O O . GLU A 1 177 ? 23.633 8.043 -9.310 1.00 94.12 177 GLU A O 1
ATOM 1375 N N . GLY A 1 178 ? 22.410 8.111 -7.410 1.00 89.12 178 GLY A N 1
ATOM 1376 C CA . GLY A 1 178 ? 22.902 9.417 -6.967 1.00 89.12 178 GLY A CA 1
ATOM 1377 C C . GLY A 1 178 ? 22.545 10.511 -7.982 1.00 89.12 178 GLY A C 1
ATOM 1378 O O . GLY A 1 178 ? 21.432 10.545 -8.501 1.00 89.12 178 GLY A O 1
ATOM 1379 N N . ASP A 1 179 ? 23.515 11.358 -8.329 1.00 88.62 179 ASP A N 1
ATOM 1380 C CA . ASP A 1 179 ? 23.330 12.454 -9.297 1.00 88.62 179 ASP A CA 1
ATOM 1381 C C . ASP A 1 179 ? 23.447 12.015 -10.769 1.00 88.62 179 ASP A C 1
ATOM 1383 O O . ASP A 1 179 ? 23.432 12.841 -11.686 1.00 88.62 179 ASP A O 1
ATOM 1387 N N . ARG A 1 180 ? 23.626 10.715 -11.029 1.00 92.31 180 ARG A N 1
ATOM 1388 C CA . ARG A 1 180 ? 23.828 10.191 -12.383 1.00 92.31 180 ARG A CA 1
ATOM 1389 C C . ARG A 1 180 ? 22.514 9.679 -12.937 1.00 92.31 180 ARG A C 1
ATOM 1391 O O . ARG A 1 180 ? 21.922 8.773 -12.362 1.00 92.31 180 ARG A O 1
ATOM 1398 N N . THR A 1 181 ? 22.128 10.184 -14.103 1.00 94.94 181 THR A N 1
ATOM 1399 C CA . THR A 1 181 ? 20.991 9.672 -14.871 1.00 94.94 181 THR A CA 1
ATOM 1400 C C . THR A 1 181 ? 21.443 9.288 -16.273 1.00 94.94 181 THR A C 1
ATOM 1402 O O . THR A 1 181 ? 22.121 10.060 -16.950 1.00 94.94 181 THR A O 1
ATOM 1405 N N . GLN A 1 182 ? 21.039 8.105 -16.723 1.00 96.19 182 GLN A N 1
ATOM 1406 C CA . GLN A 1 182 ? 21.285 7.593 -18.065 1.00 96.19 182 GLN A CA 1
ATOM 1407 C C . GLN A 1 182 ? 19.959 7.189 -18.709 1.00 96.19 182 GLN A C 1
ATOM 1409 O O . GLN A 1 182 ? 19.129 6.543 -18.070 1.00 96.19 182 GLN A O 1
ATOM 1414 N N . THR A 1 183 ? 19.776 7.536 -19.980 1.00 96.81 183 THR A N 1
ATOM 1415 C CA . THR A 1 183 ? 18.691 7.004 -20.810 1.00 96.81 183 THR A CA 1
ATOM 1416 C C . THR A 1 183 ? 19.219 5.927 -21.753 1.00 96.81 183 THR A C 1
ATOM 1418 O O . THR A 1 183 ? 20.391 5.929 -22.139 1.00 96.81 183 THR A O 1
ATOM 1421 N N . PHE A 1 184 ? 18.365 4.972 -22.101 1.00 97.06 184 PHE A N 1
ATOM 1422 C CA . PHE A 1 184 ? 18.685 3.870 -23.004 1.00 97.06 184 PHE A CA 1
ATOM 1423 C C . PHE A 1 184 ? 17.447 3.456 -23.802 1.00 97.06 184 PHE A C 1
ATOM 1425 O O . PHE A 1 184 ? 16.317 3.745 -23.416 1.00 97.06 184 PHE A O 1
ATOM 1432 N N . ALA A 1 185 ? 17.659 2.805 -24.945 1.00 96.50 185 ALA A N 1
ATOM 1433 C CA . ALA A 1 185 ? 16.564 2.337 -25.785 1.00 96.50 185 ALA A CA 1
ATOM 1434 C C . ALA A 1 185 ? 15.969 1.035 -25.229 1.00 96.50 185 ALA A C 1
ATOM 1436 O O . ALA A 1 185 ? 16.704 0.125 -24.844 1.00 96.50 185 ALA A O 1
ATOM 1437 N N . VAL A 1 186 ? 14.641 0.935 -25.235 1.00 96.88 186 VAL A N 1
ATOM 1438 C CA . VAL A 1 186 ? 13.886 -0.251 -24.813 1.00 96.88 186 VAL A CA 1
ATOM 1439 C C . VAL A 1 186 ? 12.886 -0.607 -25.904 1.00 96.88 186 VAL A C 1
ATOM 1441 O O . VAL A 1 186 ? 12.015 0.180 -26.247 1.00 96.88 186 VAL A O 1
ATOM 1444 N N . SER A 1 187 ? 12.989 -1.800 -26.474 1.00 96.94 187 SER A N 1
ATOM 1445 C CA . SER A 1 187 ? 11.982 -2.300 -27.413 1.00 96.94 187 SER A CA 1
ATOM 1446 C C . SER A 1 187 ? 10.705 -2.736 -26.688 1.00 96.94 187 SER A C 1
ATOM 1448 O O . SER A 1 187 ? 10.739 -3.124 -25.521 1.00 96.94 187 SER A O 1
ATOM 1450 N N . ALA A 1 188 ? 9.577 -2.768 -27.402 1.00 96.50 188 ALA A N 1
ATOM 1451 C CA . ALA A 1 188 ? 8.320 -3.279 -26.850 1.00 96.50 188 ALA A CA 1
ATOM 1452 C C . ALA A 1 188 ? 8.443 -4.725 -26.327 1.00 96.50 188 ALA A C 1
ATOM 1454 O O . ALA A 1 188 ? 7.859 -5.043 -25.299 1.00 96.50 188 ALA A O 1
ATOM 1455 N N . ALA A 1 189 ? 9.246 -5.571 -26.985 1.00 97.25 189 ALA A N 1
ATOM 1456 C CA . ALA A 1 189 ? 9.491 -6.946 -26.547 1.00 97.25 189 ALA A CA 1
ATOM 1457 C C . ALA A 1 189 ? 10.285 -7.017 -25.230 1.00 97.25 189 ALA A C 1
ATOM 1459 O O . ALA A 1 189 ? 9.976 -7.837 -24.375 1.00 97.25 189 ALA A O 1
ATOM 1460 N N . GLN A 1 190 ? 11.272 -6.134 -25.041 1.00 97.62 190 GLN A N 1
ATOM 1461 C CA . GLN A 1 190 ? 12.026 -6.039 -23.783 1.00 97.62 190 GLN A CA 1
ATOM 1462 C C . GLN A 1 190 ? 11.157 -5.497 -22.644 1.00 97.62 190 G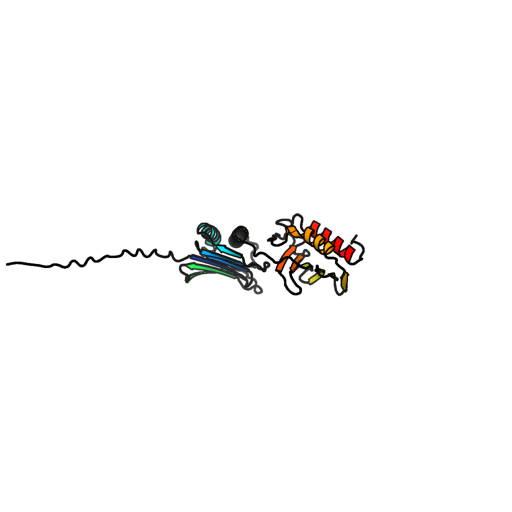LN A C 1
ATOM 1464 O O . GLN A 1 190 ? 11.263 -5.960 -21.513 1.00 97.62 190 GLN A O 1
ATOM 1469 N N . PHE A 1 191 ? 10.273 -4.540 -22.941 1.00 98.06 191 PHE A N 1
ATOM 1470 C CA . PHE A 1 191 ? 9.259 -4.104 -21.984 1.00 98.06 191 PHE A CA 1
ATOM 1471 C C . PHE A 1 191 ? 8.340 -5.266 -21.581 1.00 98.06 191 PHE A C 1
ATOM 1473 O O . PHE A 1 191 ? 8.112 -5.468 -20.393 1.00 98.06 191 PHE A O 1
ATOM 1480 N N . ASP A 1 192 ? 7.841 -6.039 -22.551 1.00 97.56 192 ASP A N 1
ATOM 1481 C CA . ASP A 1 192 ? 6.976 -7.196 -22.293 1.00 97.56 192 ASP A CA 1
ATOM 1482 C C . ASP A 1 192 ? 7.678 -8.270 -21.455 1.00 97.56 192 ASP A C 1
ATOM 1484 O O . ASP A 1 192 ? 7.074 -8.807 -20.532 1.00 97.56 192 ASP A O 1
ATOM 1488 N N . GLU A 1 193 ? 8.966 -8.522 -21.698 1.00 97.88 193 GLU A N 1
ATOM 1489 C CA . GLU A 1 193 ? 9.770 -9.438 -20.882 1.00 97.88 193 GLU A CA 1
ATOM 1490 C C . GLU A 1 193 ? 9.871 -8.974 -19.420 1.00 97.88 193 GLU A C 1
ATOM 1492 O O . GLU A 1 193 ? 9.660 -9.765 -18.499 1.00 97.88 193 GLU A O 1
ATOM 1497 N N . ILE A 1 194 ? 10.149 -7.685 -19.193 1.00 97.44 194 ILE A N 1
ATOM 1498 C CA . ILE A 1 194 ? 10.190 -7.105 -17.842 1.00 97.44 194 ILE A CA 1
ATOM 1499 C C . ILE A 1 194 ? 8.812 -7.193 -17.179 1.00 97.44 194 ILE A C 1
ATOM 1501 O O . ILE A 1 194 ? 8.703 -7.598 -16.020 1.00 97.44 194 ILE A O 1
ATOM 1505 N N . ARG A 1 195 ? 7.752 -6.853 -17.920 1.00 96.56 195 ARG A N 1
ATOM 1506 C CA . ARG A 1 195 ? 6.371 -6.932 -17.443 1.00 96.56 195 ARG A CA 1
ATOM 1507 C C . ARG A 1 195 ? 6.008 -8.353 -17.027 1.00 96.56 195 ARG A C 1
ATOM 1509 O O . ARG A 1 195 ? 5.467 -8.546 -15.944 1.00 96.56 195 ARG A O 1
ATOM 1516 N N . ASP A 1 196 ? 6.345 -9.353 -17.834 1.00 96.94 196 ASP A N 1
ATOM 1517 C CA . ASP A 1 196 ? 6.040 -10.756 -17.548 1.00 96.94 196 ASP A CA 1
ATOM 1518 C C . ASP A 1 196 ? 6.684 -11.256 -16.252 1.00 96.94 196 ASP A C 1
ATOM 1520 O O . ASP A 1 196 ? 6.082 -12.064 -15.539 1.00 96.94 196 ASP A O 1
ATOM 1524 N N . ILE A 1 197 ? 7.862 -10.739 -15.894 1.00 96.38 197 ILE A N 1
ATOM 1525 C CA . ILE A 1 197 ? 8.510 -11.066 -14.620 1.00 96.38 197 ILE A CA 1
ATOM 1526 C C . ILE A 1 197 ? 7.711 -10.509 -13.431 1.00 96.38 197 ILE A C 1
ATOM 1528 O O . ILE A 1 197 ? 7.584 -11.204 -12.421 1.00 96.38 197 ILE A O 1
ATOM 1532 N N . PHE A 1 198 ? 7.128 -9.313 -13.545 1.00 94.88 198 PHE A N 1
ATOM 1533 C CA . PHE A 1 198 ? 6.335 -8.692 -12.475 1.00 94.88 198 PHE A CA 1
ATOM 1534 C C . PHE A 1 198 ? 4.830 -8.947 -12.541 1.00 94.88 198 PHE A C 1
ATOM 1536 O O . PHE A 1 198 ? 4.124 -8.620 -11.588 1.00 94.88 198 PHE A O 1
ATOM 1543 N N . ARG A 1 199 ? 4.336 -9.585 -13.604 1.00 91.75 199 ARG A N 1
ATOM 1544 C CA . ARG A 1 199 ? 2.916 -9.888 -13.818 1.00 91.75 199 ARG A CA 1
ATOM 1545 C C . ARG A 1 199 ? 2.206 -10.500 -12.595 1.00 91.75 199 ARG A C 1
ATOM 1547 O O . ARG A 1 199 ? 1.071 -10.106 -12.352 1.00 91.75 199 ARG A O 1
ATOM 1554 N N . PRO A 1 200 ? 2.816 -11.392 -11.783 1.00 89.81 200 PRO A N 1
ATOM 1555 C CA . PRO A 1 200 ? 2.166 -11.921 -10.575 1.00 89.81 200 PRO A CA 1
ATOM 1556 C C . PRO A 1 200 ? 1.840 -10.889 -9.482 1.00 89.81 200 PRO A C 1
ATOM 1558 O O . PRO A 1 200 ? 1.020 -11.183 -8.610 1.00 89.81 200 PRO A O 1
ATOM 1561 N N . TYR A 1 201 ? 2.469 -9.710 -9.511 1.00 88.19 201 TYR A N 1
ATOM 1562 C CA . TYR A 1 201 ? 2.217 -8.610 -8.573 1.00 88.19 201 TYR A CA 1
ATOM 1563 C C . TYR A 1 201 ? 1.388 -7.478 -9.184 1.00 88.19 201 TYR A C 1
ATOM 1565 O O . TYR A 1 201 ? 1.012 -6.557 -8.463 1.00 88.19 201 TYR A O 1
ATOM 1573 N N . GLU A 1 202 ? 1.070 -7.531 -10.482 1.00 87.75 202 GLU A N 1
ATOM 1574 C CA . GLU A 1 202 ? 0.128 -6.591 -11.093 1.00 87.75 202 GLU A CA 1
ATOM 1575 C C . GLU A 1 202 ? -1.269 -6.773 -10.485 1.00 87.75 202 GLU A C 1
ATOM 1577 O O . GLU A 1 202 ? -1.760 -7.889 -10.318 1.00 87.75 202 GLU A O 1
ATOM 1582 N N . ASN A 1 203 ? -1.922 -5.660 -10.158 1.00 79.19 203 ASN A N 1
ATOM 1583 C CA . ASN A 1 203 ? -3.243 -5.600 -9.528 1.00 79.19 203 ASN A CA 1
ATOM 1584 C C . ASN A 1 203 ? -3.396 -6.420 -8.241 1.00 79.19 203 ASN A C 1
ATOM 1586 O O . ASN A 1 203 ? -4.509 -6.791 -7.860 1.00 79.19 203 ASN A O 1
ATOM 1590 N N . ARG A 1 204 ? -2.284 -6.708 -7.566 1.00 76.88 204 ARG A N 1
ATOM 1591 C CA . ARG A 1 204 ? -2.273 -7.521 -6.360 1.00 76.88 204 ARG A CA 1
ATOM 1592 C C . ARG A 1 204 ? -1.955 -6.659 -5.152 1.00 76.88 204 ARG A C 1
ATOM 1594 O O . ARG A 1 204 ? -1.115 -5.764 -5.204 1.00 76.88 204 ARG A O 1
ATOM 1601 N N . TRP A 1 205 ? -2.628 -6.970 -4.052 1.00 72.62 205 TRP A N 1
ATOM 1602 C CA . TRP A 1 205 ? -2.176 -6.539 -2.742 1.00 72.62 205 TRP A CA 1
ATOM 1603 C C . TRP A 1 205 ? -0.880 -7.270 -2.387 1.00 72.62 205 TRP A C 1
ATOM 1605 O O . TRP A 1 205 ? -0.794 -8.482 -2.574 1.00 72.62 205 TRP A O 1
ATOM 1615 N N . PHE A 1 206 ? 0.104 -6.540 -1.878 1.00 77.50 206 PHE A N 1
ATOM 1616 C CA . PHE A 1 206 ? 1.370 -7.106 -1.438 1.00 77.50 206 PHE A CA 1
ATOM 1617 C C . PHE A 1 206 ? 1.536 -6.843 0.053 1.00 77.50 206 PHE A C 1
ATOM 1619 O O . PHE A 1 206 ? 1.557 -5.687 0.477 1.00 77.50 206 PHE A O 1
ATOM 1626 N N . GLU A 1 207 ? 1.631 -7.904 0.850 1.00 74.06 207 GLU A N 1
ATOM 1627 C CA . GLU A 1 207 ? 1.998 -7.795 2.260 1.00 74.06 207 GLU A CA 1
ATOM 1628 C C . GLU A 1 207 ? 3.447 -8.168 2.504 1.00 74.06 207 GLU A C 1
ATOM 1630 O O . GLU A 1 207 ? 3.957 -9.173 2.010 1.00 74.06 207 GLU A O 1
ATOM 1635 N N . CYS A 1 208 ? 4.063 -7.378 3.370 1.00 74.44 208 CYS A N 1
ATOM 1636 C CA . CYS A 1 208 ? 5.344 -7.669 3.961 1.00 74.44 208 CYS A CA 1
ATOM 1637 C C . CYS A 1 208 ? 5.299 -7.304 5.442 1.00 74.44 208 CYS A C 1
ATOM 1639 O O . CYS A 1 208 ? 5.178 -6.127 5.792 1.00 74.44 208 CYS A O 1
ATOM 1641 N N . ASP A 1 209 ? 5.443 -8.303 6.315 1.00 66.38 209 ASP A N 1
ATOM 1642 C CA . ASP A 1 209 ? 5.774 -8.019 7.706 1.00 66.38 209 ASP A CA 1
ATOM 1643 C C . ASP A 1 209 ? 7.284 -7.790 7.813 1.00 66.38 209 ASP A C 1
ATOM 1645 O O . ASP A 1 209 ? 8.115 -8.673 7.564 1.00 66.38 209 ASP A O 1
ATOM 1649 N N . ARG A 1 210 ? 7.630 -6.563 8.195 1.00 66.75 210 ARG A N 1
ATOM 1650 C CA . ARG A 1 210 ? 9.004 -6.117 8.387 1.00 66.75 210 ARG A CA 1
ATOM 1651 C C . ARG A 1 210 ? 9.608 -6.759 9.632 1.00 66.75 210 ARG A C 1
ATOM 1653 O O . ARG A 1 210 ? 9.107 -6.551 10.737 1.00 66.75 210 ARG A O 1
ATOM 1660 N N . VAL A 1 211 ? 10.732 -7.455 9.474 1.00 58.00 211 VAL A N 1
ATOM 1661 C CA . VAL A 1 211 ? 11.515 -7.964 10.617 1.00 58.00 211 VAL A CA 1
ATOM 1662 C C . VAL A 1 211 ? 12.739 -7.093 10.916 1.00 58.00 211 VAL A C 1
ATOM 1664 O O . VAL A 1 211 ? 13.196 -7.059 12.057 1.00 58.00 211 VAL A O 1
ATOM 1667 N N . ILE A 1 212 ? 13.229 -6.315 9.943 1.00 65.56 212 ILE A N 1
ATOM 1668 C CA . ILE A 1 212 ? 14.413 -5.454 10.095 1.00 65.56 212 ILE A CA 1
ATOM 1669 C C . ILE A 1 212 ? 14.030 -3.990 9.855 1.00 65.56 212 ILE A C 1
ATOM 1671 O O . ILE A 1 212 ? 13.686 -3.607 8.745 1.00 65.56 212 ILE A O 1
ATOM 1675 N N . ALA A 1 213 ? 14.108 -3.160 10.900 1.00 62.38 213 ALA A N 1
ATOM 1676 C CA . ALA A 1 213 ? 13.664 -1.761 10.867 1.00 62.38 213 ALA A CA 1
ATOM 1677 C C . ALA A 1 213 ? 14.576 -0.799 10.071 1.00 62.38 213 ALA A C 1
ATOM 1679 O O . ALA A 1 213 ? 14.157 0.318 9.763 1.00 62.38 213 ALA A O 1
ATOM 1680 N N . ASP A 1 214 ? 15.781 -1.235 9.698 1.00 73.88 214 ASP A N 1
ATOM 1681 C CA . ASP A 1 214 ? 16.810 -0.371 9.099 1.00 73.88 214 ASP A CA 1
ATOM 1682 C C . ASP A 1 214 ? 17.295 -0.869 7.723 1.00 73.88 214 ASP A C 1
ATOM 1684 O O . ASP A 1 214 ? 18.355 -0.465 7.254 1.00 73.88 214 ASP A O 1
ATOM 1688 N N . GLY A 1 215 ? 16.549 -1.767 7.070 1.00 79.81 215 GLY A N 1
ATOM 1689 C CA . GLY A 1 215 ? 16.881 -2.267 5.731 1.00 79.81 215 GLY A CA 1
ATOM 1690 C C . GLY A 1 215 ? 16.540 -1.281 4.602 1.00 79.81 215 GLY A C 1
ATOM 1691 O O . GLY A 1 215 ? 15.721 -0.375 4.799 1.00 79.81 215 GLY A O 1
ATOM 1692 N N . PRO A 1 216 ? 17.143 -1.439 3.406 1.00 86.38 216 PRO A N 1
ATOM 1693 C CA . PRO A 1 216 ? 16.663 -0.761 2.209 1.00 86.38 216 PRO A CA 1
ATOM 1694 C C . PRO A 1 216 ? 15.251 -1.240 1.866 1.00 86.38 216 PRO A C 1
ATOM 1696 O O . PRO A 1 216 ? 14.896 -2.394 2.089 1.00 86.38 216 PRO A O 1
ATOM 1699 N N . TYR A 1 217 ? 14.451 -0.351 1.305 1.00 89.81 217 TYR A N 1
ATOM 1700 C CA . TYR A 1 217 ? 13.078 -0.624 0.894 1.00 89.81 217 TYR A CA 1
ATOM 1701 C C . TYR A 1 217 ? 12.823 0.048 -0.447 1.00 89.81 217 TYR A C 1
ATOM 1703 O O . TYR A 1 217 ? 13.638 0.840 -0.912 1.00 89.81 217 TYR A O 1
ATOM 1711 N N . GLY A 1 218 ? 11.723 -0.274 -1.104 1.00 92.00 218 GLY A N 1
ATOM 1712 C CA . GLY A 1 218 ? 11.459 0.261 -2.423 1.00 92.00 218 GLY A CA 1
ATOM 1713 C C . GLY A 1 218 ? 10.025 0.092 -2.862 1.00 92.00 218 GLY A C 1
ATOM 1714 O O . GLY A 1 218 ? 9.185 -0.448 -2.144 1.00 92.00 218 GLY A O 1
ATOM 1715 N N . ASP A 1 219 ? 9.762 0.593 -4.056 1.00 93.00 219 ASP A N 1
ATOM 1716 C CA . ASP A 1 219 ? 8.455 0.571 -4.684 1.00 93.00 219 ASP A CA 1
ATOM 1717 C C . ASP A 1 219 ? 8.602 0.063 -6.127 1.00 93.00 219 ASP A C 1
ATOM 1719 O O . ASP A 1 219 ? 9.464 0.533 -6.870 1.00 93.00 219 ASP A O 1
ATOM 1723 N N . ILE A 1 220 ? 7.751 -0.883 -6.533 1.00 94.25 220 ILE A N 1
ATOM 1724 C CA . ILE A 1 220 ? 7.457 -1.160 -7.946 1.00 94.25 220 ILE A CA 1
ATOM 1725 C C . ILE A 1 220 ? 6.241 -0.319 -8.314 1.00 94.25 220 ILE A C 1
ATOM 1727 O O . ILE A 1 220 ? 5.214 -0.395 -7.640 1.00 94.25 220 ILE A O 1
ATOM 1731 N N . VAL A 1 221 ? 6.348 0.472 -9.375 1.00 94.31 221 VAL A N 1
ATOM 1732 C CA . VAL A 1 221 ? 5.297 1.377 -9.840 1.00 94.31 221 VAL A CA 1
ATOM 1733 C C . VAL A 1 221 ? 4.876 0.990 -11.250 1.00 94.31 221 VAL A C 1
ATOM 1735 O O . VAL A 1 221 ? 5.711 0.877 -12.149 1.00 94.31 221 VAL A O 1
ATOM 1738 N N . TRP A 1 222 ? 3.570 0.828 -11.453 1.00 95.12 222 TRP A N 1
ATOM 1739 C CA . TRP A 1 222 ? 2.964 0.601 -12.762 1.00 95.12 222 TRP A CA 1
ATOM 1740 C C . TRP A 1 222 ? 2.148 1.816 -13.186 1.00 95.12 222 TRP A C 1
ATOM 1742 O O . TRP A 1 222 ? 1.372 2.383 -12.410 1.00 95.12 222 TRP A O 1
ATOM 1752 N N . SER A 1 223 ? 2.312 2.181 -14.453 1.00 95.00 223 SER A N 1
ATOM 1753 C CA . SER A 1 223 ? 1.777 3.414 -15.016 1.00 95.00 223 SER A CA 1
ATOM 1754 C C . SER A 1 223 ? 1.300 3.181 -16.449 1.00 95.00 223 SER A C 1
ATOM 1756 O O . SER A 1 223 ? 2.047 2.712 -17.305 1.00 95.00 223 SER A O 1
ATOM 1758 N N . SER A 1 224 ? 0.057 3.548 -16.744 1.00 94.00 224 SER A N 1
ATOM 1759 C CA . SER A 1 224 ? -0.545 3.531 -18.089 1.00 94.00 224 SER A CA 1
ATOM 1760 C C . SER A 1 224 ? -0.168 4.741 -18.943 1.00 94.00 224 SER A C 1
ATOM 1762 O O . SER A 1 224 ? -0.444 4.773 -20.141 1.00 94.00 224 SER A O 1
ATOM 1764 N N . ARG A 1 225 ? 0.421 5.769 -18.322 1.00 92.38 225 ARG A N 1
ATOM 1765 C CA . ARG A 1 225 ? 0.980 6.954 -18.980 1.00 92.38 225 ARG A CA 1
ATOM 1766 C C . ARG A 1 225 ? 1.937 7.688 -18.049 1.00 92.38 225 ARG A C 1
ATOM 1768 O O . ARG A 1 225 ? 1.877 7.530 -16.833 1.00 92.38 225 ARG A O 1
ATOM 1775 N N . GLU A 1 226 ? 2.783 8.526 -18.631 1.00 89.50 226 GLU A N 1
ATOM 1776 C CA . GLU A 1 226 ? 3.748 9.330 -17.886 1.00 89.50 226 GLU A CA 1
ATOM 1777 C C . GLU A 1 226 ? 3.064 10.267 -16.875 1.00 89.50 226 GLU A C 1
ATOM 1779 O O . GLU A 1 226 ? 1.994 10.825 -17.138 1.00 89.50 226 GLU A O 1
ATOM 1784 N N . GLY A 1 227 ? 3.667 10.401 -15.691 1.00 86.75 227 GLY A N 1
ATOM 1785 C CA . GLY A 1 227 ? 3.154 11.234 -14.599 1.00 86.75 227 GLY A CA 1
ATOM 1786 C C . GLY A 1 227 ? 1.917 10.683 -13.879 1.00 86.75 227 GLY A C 1
ATOM 1787 O O . GLY A 1 227 ? 1.359 11.381 -13.034 1.00 86.75 227 GLY A O 1
ATOM 1788 N N . ARG A 1 228 ? 1.468 9.459 -14.191 1.00 86.81 228 ARG A N 1
ATOM 1789 C CA . ARG A 1 228 ? 0.345 8.796 -13.515 1.00 86.81 228 ARG A CA 1
ATOM 1790 C C . ARG A 1 228 ? 0.795 7.493 -12.876 1.00 86.81 228 ARG A C 1
ATOM 1792 O O . ARG A 1 228 ? 1.297 6.621 -13.569 1.00 86.81 228 ARG A O 1
ATOM 1799 N N . GLU A 1 229 ? 0.538 7.338 -11.588 1.00 89.81 229 GLU A N 1
ATOM 1800 C CA . GLU A 1 229 ? 0.653 6.065 -10.878 1.00 89.81 229 GLU A CA 1
ATOM 1801 C C . GLU A 1 229 ? -0.706 5.362 -10.904 1.00 89.81 229 GLU A C 1
ATOM 1803 O O . GLU A 1 229 ? -1.702 5.932 -10.460 1.00 89.81 229 GLU A O 1
ATOM 1808 N N . ASP A 1 230 ? -0.761 4.164 -11.487 1.00 88.06 230 ASP A N 1
ATOM 1809 C CA . ASP A 1 230 ? -1.962 3.321 -11.463 1.00 88.06 230 ASP A CA 1
ATOM 1810 C C . ASP A 1 230 ? -1.893 2.283 -10.344 1.00 88.06 230 ASP A C 1
ATOM 1812 O O . ASP A 1 230 ? -2.910 1.975 -9.727 1.00 88.06 230 ASP A O 1
ATOM 1816 N N . GLN A 1 231 ? -0.690 1.781 -10.059 1.00 88.25 231 GLN A N 1
ATOM 1817 C CA . GLN A 1 231 ? -0.434 0.833 -8.983 1.00 88.25 231 GLN A CA 1
ATOM 1818 C C . GLN A 1 231 ? 0.960 1.046 -8.399 1.00 88.25 231 GLN A C 1
ATOM 1820 O O . GLN A 1 231 ? 1.908 1.352 -9.125 1.00 88.25 231 GLN A O 1
ATOM 1825 N N . ARG A 1 232 ? 1.088 0.764 -7.102 1.00 88.62 232 ARG A N 1
ATOM 1826 C CA . ARG A 1 232 ? 2.360 0.633 -6.400 1.00 88.62 232 ARG A CA 1
ATOM 1827 C C . ARG A 1 232 ? 2.381 -0.621 -5.535 1.00 88.62 232 ARG A C 1
ATOM 1829 O O . ARG A 1 232 ? 1.421 -0.889 -4.817 1.00 88.62 232 ARG A O 1
ATOM 1836 N N . THR A 1 233 ? 3.501 -1.331 -5.574 1.00 88.31 233 THR A N 1
ATOM 1837 C CA . THR A 1 233 ? 3.841 -2.419 -4.654 1.00 88.31 233 THR A CA 1
ATOM 1838 C C . THR A 1 233 ? 5.063 -1.998 -3.863 1.00 88.31 233 THR A C 1
ATOM 1840 O O . THR A 1 233 ? 6.156 -1.906 -4.418 1.00 88.31 233 THR A O 1
ATOM 1843 N N . ARG A 1 234 ? 4.865 -1.736 -2.571 1.00 86.69 234 ARG A N 1
ATOM 1844 C CA . ARG A 1 234 ? 5.944 -1.401 -1.643 1.00 86.69 234 ARG A CA 1
ATOM 1845 C C . ARG A 1 234 ? 6.561 -2.666 -1.070 1.00 86.69 234 ARG A C 1
ATOM 1847 O O . ARG A 1 234 ? 5.835 -3.551 -0.632 1.00 86.69 234 ARG A O 1
ATOM 1854 N N . PHE A 1 235 ? 7.882 -2.729 -1.026 1.00 86.88 235 PHE A N 1
ATOM 1855 C CA . PHE A 1 235 ? 8.635 -3.855 -0.485 1.00 86.88 235 PHE A CA 1
ATOM 1856 C C . PHE A 1 235 ? 9.766 -3.374 0.429 1.00 86.88 235 PHE A C 1
ATOM 1858 O O . PHE A 1 235 ? 10.253 -2.255 0.295 1.00 86.88 235 PHE A O 1
ATOM 1865 N N . ASP A 1 236 ? 10.203 -4.224 1.355 1.00 86.50 236 ASP A N 1
ATOM 1866 C CA . ASP A 1 236 ? 11.325 -3.971 2.267 1.00 86.50 236 ASP A CA 1
ATOM 1867 C C . ASP A 1 236 ? 12.314 -5.138 2.178 1.00 86.50 236 ASP A C 1
ATOM 1869 O O . ASP A 1 236 ? 11.922 -6.293 2.265 1.00 86.50 236 ASP A O 1
ATOM 1873 N N . ALA A 1 237 ? 13.609 -4.893 2.005 1.00 82.44 237 ALA A N 1
ATOM 1874 C CA . ALA A 1 237 ? 14.584 -5.978 1.857 1.00 82.44 237 ALA A CA 1
ATOM 1875 C C . ALA A 1 237 ? 14.668 -6.914 3.084 1.00 82.44 237 ALA A C 1
ATOM 1877 O O . ALA A 1 237 ? 15.219 -8.006 2.990 1.00 82.44 237 ALA A O 1
ATOM 1878 N N . GLY A 1 238 ? 14.132 -6.502 4.236 1.00 79.25 238 GLY A N 1
ATOM 1879 C CA . GLY A 1 238 ? 13.965 -7.308 5.442 1.00 79.25 238 GLY A CA 1
ATOM 1880 C C . GLY A 1 238 ? 12.627 -8.051 5.545 1.00 79.25 238 GLY A C 1
ATOM 1881 O O . GLY A 1 238 ? 12.310 -8.541 6.635 1.00 79.25 238 GLY A O 1
ATOM 1882 N N . CYS A 1 239 ? 11.820 -8.117 4.479 1.00 79.94 239 CYS A N 1
ATOM 1883 C CA . CYS A 1 239 ? 10.621 -8.957 4.435 1.00 79.94 239 CYS A CA 1
ATOM 1884 C C . CYS A 1 239 ? 11.014 -10.436 4.522 1.00 79.94 239 CYS A C 1
ATOM 1886 O O . CYS A 1 239 ? 11.762 -10.934 3.686 1.00 79.94 239 CYS A O 1
ATOM 1888 N N . VAL A 1 240 ? 10.466 -11.158 5.497 1.00 68.94 240 VAL A N 1
ATOM 1889 C CA . VAL A 1 240 ? 10.659 -12.620 5.643 1.00 68.94 240 VAL A CA 1
ATOM 1890 C C . VAL A 1 240 ? 9.336 -13.387 5.675 1.00 68.94 240 VAL A C 1
ATOM 1892 O O . VAL A 1 240 ? 9.289 -14.550 6.067 1.00 68.94 240 VAL A O 1
ATOM 1895 N N . SER A 1 241 ? 8.237 -12.716 5.340 1.00 67.69 241 SER A N 1
ATOM 1896 C CA . SER A 1 241 ? 6.893 -13.290 5.331 1.00 67.69 241 SER A CA 1
ATOM 1897 C C . SER A 1 241 ? 5.964 -12.482 4.425 1.00 67.69 241 SER A C 1
ATOM 1899 O O . SER A 1 241 ? 6.328 -11.390 3.981 1.00 67.69 241 SER A O 1
ATOM 1901 N N . GLY A 1 242 ? 4.763 -13.011 4.185 1.00 70.50 242 GLY A N 1
ATOM 1902 C CA . GLY A 1 242 ? 3.752 -12.388 3.333 1.00 70.50 242 GLY A CA 1
ATOM 1903 C C . GLY A 1 242 ? 3.883 -12.824 1.876 1.00 70.50 242 GLY A C 1
ATOM 1904 O O . GLY A 1 242 ? 4.115 -13.996 1.599 1.00 70.50 242 GLY A O 1
ATOM 1905 N N . ASP A 1 243 ? 3.727 -11.880 0.949 1.00 70.44 243 ASP A N 1
ATOM 1906 C CA . ASP A 1 243 ? 3.774 -12.120 -0.502 1.00 70.44 243 ASP A CA 1
ATOM 1907 C C . ASP A 1 243 ? 5.198 -11.991 -1.087 1.00 70.44 243 ASP A C 1
ATOM 1909 O O . ASP A 1 243 ? 5.378 -12.002 -2.305 1.00 70.44 243 ASP A O 1
ATOM 1913 N N . ALA A 1 244 ? 6.212 -11.839 -0.228 1.00 71.50 244 ALA A N 1
ATOM 1914 C CA . ALA A 1 244 ? 7.591 -11.526 -0.607 1.00 71.50 244 ALA A CA 1
ATOM 1915 C C . ALA A 1 244 ? 8.411 -12.717 -1.143 1.00 71.50 244 ALA A C 1
ATOM 1917 O O . ALA A 1 244 ? 9.526 -12.494 -1.617 1.00 71.50 244 ALA A O 1
ATOM 1918 N N . ASP A 1 245 ? 7.880 -13.944 -1.078 1.00 71.56 245 ASP A N 1
ATOM 1919 C CA . ASP A 1 245 ? 8.631 -15.200 -1.247 1.00 71.56 245 ASP A CA 1
ATOM 1920 C C . ASP A 1 245 ? 9.508 -15.260 -2.513 1.00 71.56 245 ASP A C 1
ATOM 1922 O O . ASP A 1 245 ? 10.654 -15.697 -2.432 1.00 71.56 245 ASP A O 1
ATOM 1926 N N . ASP A 1 246 ? 9.015 -14.797 -3.667 1.00 86.44 246 ASP A N 1
ATOM 1927 C CA . ASP A 1 246 ? 9.772 -14.755 -4.930 1.00 86.44 246 ASP A CA 1
ATOM 1928 C C . ASP A 1 246 ? 9.994 -13.332 -5.481 1.00 86.44 246 ASP A C 1
ATOM 1930 O O . ASP A 1 246 ? 10.517 -13.162 -6.587 1.00 86.44 246 ASP A O 1
ATOM 1934 N N . LEU A 1 247 ? 9.644 -12.288 -4.717 1.00 89.12 247 LEU A N 1
ATOM 1935 C CA . LEU A 1 247 ? 9.721 -10.903 -5.198 1.00 89.12 247 LEU A CA 1
ATOM 1936 C C . LEU A 1 247 ? 11.169 -10.478 -5.437 1.00 89.12 247 LEU A C 1
ATOM 1938 O O . LEU A 1 247 ? 11.473 -9.866 -6.462 1.00 89.12 247 LEU A O 1
ATOM 1942 N N . PHE A 1 248 ? 12.061 -10.798 -4.501 1.00 89.12 248 PHE A N 1
ATOM 1943 C CA . PHE A 1 248 ? 13.458 -10.371 -4.577 1.00 89.12 248 PHE A CA 1
ATOM 1944 C C . PHE A 1 248 ? 14.218 -11.066 -5.704 1.00 89.12 248 PHE A C 1
ATOM 1946 O O . PHE A 1 248 ? 14.942 -10.395 -6.432 1.00 89.12 248 PHE A O 1
ATOM 1953 N N . GLU A 1 249 ? 13.966 -12.355 -5.947 1.00 91.06 249 GLU A N 1
ATOM 1954 C CA . GLU A 1 249 ? 14.522 -13.066 -7.108 1.00 91.06 249 GLU A CA 1
ATOM 1955 C C . GLU A 1 249 ? 14.095 -12.393 -8.425 1.00 91.06 249 GLU A C 1
ATOM 1957 O O . GLU A 1 249 ? 14.894 -12.188 -9.343 1.00 91.06 249 GLU A O 1
ATOM 1962 N N . ARG A 1 250 ? 12.825 -11.984 -8.519 1.00 94.56 250 ARG A N 1
ATOM 1963 C CA . ARG A 1 250 ? 12.293 -11.273 -9.689 1.00 94.56 250 ARG A CA 1
ATOM 1964 C C . ARG A 1 250 ? 12.881 -9.872 -9.833 1.00 94.56 250 ARG A C 1
ATOM 1966 O O . ARG A 1 250 ? 13.227 -9.488 -10.951 1.00 94.56 250 ARG A O 1
ATOM 1973 N N . LEU A 1 251 ? 13.027 -9.129 -8.734 1.00 94.06 251 LEU A N 1
ATOM 1974 C CA . LEU A 1 251 ? 13.695 -7.823 -8.710 1.00 94.06 251 LEU A CA 1
ATOM 1975 C C . LEU A 1 251 ? 15.139 -7.941 -9.203 1.00 94.06 251 LEU A C 1
ATOM 1977 O O . LEU A 1 251 ? 15.537 -7.175 -10.078 1.00 94.06 251 LEU A O 1
ATOM 1981 N N . GLU A 1 252 ? 15.899 -8.919 -8.711 1.00 93.50 252 GLU A N 1
ATOM 1982 C CA . GLU A 1 252 ? 17.273 -9.189 -9.151 1.00 93.50 252 GLU A CA 1
ATOM 1983 C C . GLU A 1 252 ? 17.332 -9.527 -10.643 1.00 93.50 252 GLU A C 1
ATOM 1985 O O . GLU A 1 252 ? 18.137 -8.959 -11.389 1.00 93.50 252 GLU A O 1
ATOM 1990 N N . ARG A 1 253 ? 16.427 -10.393 -11.115 1.00 96.12 253 ARG A N 1
ATOM 1991 C CA . ARG A 1 253 ? 16.337 -10.761 -12.532 1.00 96.12 253 ARG A CA 1
ATOM 1992 C C . ARG A 1 253 ? 16.065 -9.548 -13.422 1.00 96.12 253 ARG A C 1
ATOM 1994 O O . ARG A 1 253 ? 16.738 -9.373 -14.438 1.00 96.12 253 ARG A O 1
ATOM 2001 N N . VAL A 1 254 ? 15.105 -8.699 -13.060 1.00 96.62 254 VAL A N 1
ATOM 2002 C CA . VAL A 1 254 ? 14.801 -7.483 -13.831 1.00 96.62 254 VAL A CA 1
ATOM 2003 C C . VAL A 1 254 ? 15.940 -6.470 -13.738 1.00 96.62 254 VAL A C 1
ATOM 2005 O O . VAL A 1 254 ? 16.303 -5.868 -14.747 1.00 96.62 254 VAL A O 1
ATOM 2008 N N . GLN A 1 255 ? 16.562 -6.314 -12.570 1.00 95.25 255 GLN A N 1
ATOM 2009 C CA . GLN A 1 255 ? 17.715 -5.436 -12.386 1.00 95.25 255 GLN A CA 1
ATOM 2010 C C . GLN A 1 255 ? 18.884 -5.835 -13.302 1.00 95.25 255 GLN A C 1
ATOM 2012 O O .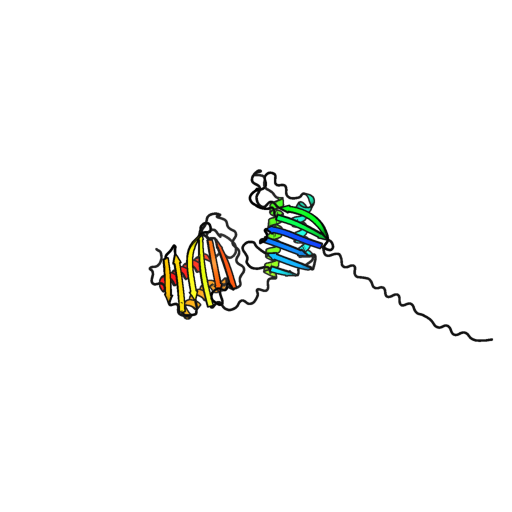 GLN A 1 255 ? 19.539 -4.966 -13.891 1.00 95.25 255 GLN A O 1
ATOM 2017 N N . ALA A 1 256 ? 19.130 -7.136 -13.475 1.00 94.94 256 ALA A N 1
ATOM 2018 C CA . ALA A 1 256 ? 20.131 -7.650 -14.408 1.00 94.94 256 ALA A CA 1
ATOM 2019 C C . ALA A 1 256 ? 19.770 -7.350 -15.875 1.00 94.94 256 ALA A C 1
ATOM 2021 O O . ALA A 1 256 ? 20.636 -6.920 -16.647 1.00 94.94 256 ALA A O 1
ATOM 2022 N N . LEU A 1 257 ? 18.494 -7.501 -16.256 1.00 95.69 257 LEU A N 1
ATOM 2023 C CA . LEU A 1 257 ? 18.005 -7.120 -17.587 1.00 95.69 257 LEU A CA 1
ATOM 2024 C C . LEU A 1 257 ? 18.209 -5.624 -17.842 1.00 95.69 257 LEU A C 1
ATOM 2026 O O . LEU A 1 257 ? 18.874 -5.261 -18.807 1.00 95.69 257 LEU A O 1
ATOM 2030 N N . VAL A 1 258 ? 17.734 -4.752 -16.950 1.00 96.00 258 VAL A N 1
ATOM 2031 C CA . VAL A 1 258 ? 17.905 -3.292 -17.059 1.00 96.00 258 VAL A CA 1
ATOM 2032 C C . VAL A 1 258 ? 19.384 -2.912 -17.135 1.00 96.00 258 VAL A C 1
ATOM 2034 O O . VAL A 1 258 ? 19.766 -2.066 -17.945 1.00 96.00 258 VAL A O 1
ATOM 2037 N N . THR A 1 259 ? 20.241 -3.581 -16.359 1.00 93.75 259 THR A N 1
ATOM 2038 C CA . THR A 1 259 ? 21.696 -3.373 -16.398 1.00 93.75 259 THR A CA 1
ATOM 2039 C C . THR A 1 259 ? 22.299 -3.727 -17.759 1.00 93.75 259 THR A C 1
ATOM 2041 O O . THR A 1 259 ? 23.131 -2.978 -18.277 1.00 93.75 259 THR A O 1
ATOM 2044 N N . THR A 1 260 ? 21.830 -4.813 -18.371 1.00 94.00 260 THR A N 1
ATOM 2045 C CA . THR A 1 260 ? 22.236 -5.225 -19.720 1.00 94.00 260 THR A CA 1
ATOM 2046 C C . THR A 1 260 ? 21.734 -4.234 -20.774 1.00 94.00 260 THR A C 1
ATOM 2048 O O . THR A 1 260 ? 22.500 -3.822 -21.643 1.00 94.00 260 THR A O 1
ATOM 2051 N N . LEU A 1 261 ? 20.477 -3.787 -20.671 1.00 93.50 261 LEU A N 1
ATOM 2052 C CA . LEU A 1 261 ? 19.860 -2.834 -21.603 1.00 93.50 261 LEU A CA 1
ATOM 2053 C C . LEU A 1 261 ? 20.558 -1.471 -21.607 1.00 93.50 261 LEU A C 1
ATOM 2055 O O . LEU A 1 261 ? 20.751 -0.885 -22.671 1.00 93.50 261 LEU A O 1
ATOM 2059 N N . ARG A 1 262 ? 20.995 -0.978 -20.441 1.00 93.19 262 ARG A N 1
ATOM 2060 C CA . ARG A 1 262 ? 21.776 0.270 -20.354 1.00 93.19 262 ARG A CA 1
ATOM 2061 C C . ARG A 1 262 ? 23.227 0.126 -20.834 1.00 93.19 262 ARG A C 1
ATOM 2063 O O . ARG A 1 262 ? 23.939 1.127 -20.891 1.00 93.19 262 ARG A O 1
ATOM 2070 N N . GLY A 1 263 ? 23.680 -1.091 -21.146 1.00 85.81 263 GLY A N 1
ATOM 2071 C CA . GLY A 1 263 ? 25.049 -1.369 -21.587 1.00 85.81 263 GLY A CA 1
ATOM 2072 C C . GLY A 1 263 ? 26.096 -1.338 -20.468 1.00 85.81 263 GLY A C 1
ATOM 2073 O O . GLY A 1 263 ? 27.268 -1.091 -20.745 1.00 85.81 263 GLY A O 1
ATOM 2074 N N . ALA A 1 264 ? 25.697 -1.566 -19.213 1.00 66.38 264 ALA A N 1
ATOM 2075 C CA . ALA A 1 264 ? 26.624 -1.689 -18.088 1.00 66.38 264 ALA A CA 1
ATOM 2076 C C . ALA A 1 264 ? 26.946 -3.166 -17.810 1.00 66.38 264 ALA A C 1
ATOM 2078 O O . ALA A 1 264 ? 26.126 -4.049 -18.059 1.00 66.38 264 ALA A O 1
ATOM 2079 N N . ALA A 1 265 ? 28.136 -3.445 -17.272 1.00 53.91 265 ALA A N 1
ATOM 2080 C CA . ALA A 1 265 ? 28.457 -4.787 -16.788 1.00 53.91 265 ALA A CA 1
ATOM 2081 C C . ALA A 1 265 ? 27.527 -5.163 -15.608 1.00 53.91 265 ALA A C 1
ATOM 2083 O O . ALA A 1 265 ? 27.201 -4.275 -14.811 1.00 53.91 265 ALA A O 1
ATOM 2084 N N . PRO A 1 266 ? 27.094 -6.435 -15.472 1.00 46.69 266 PRO A N 1
ATOM 2085 C CA . PRO A 1 266 ? 26.325 -6.887 -14.312 1.00 46.69 266 PRO A CA 1
ATOM 2086 C C . PRO A 1 266 ? 27.077 -6.584 -13.005 1.00 46.69 266 PRO A C 1
ATOM 2088 O O . PRO A 1 266 ? 28.310 -6.681 -13.003 1.00 46.69 266 PRO A O 1
ATOM 2091 N N . PRO A 1 267 ? 26.385 -6.226 -11.907 1.00 49.06 267 PRO A N 1
ATOM 2092 C CA . PRO A 1 267 ? 27.026 -6.186 -10.595 1.00 49.06 267 PRO A CA 1
ATOM 2093 C C . PRO A 1 267 ? 27.626 -7.570 -10.286 1.00 49.06 267 PRO A C 1
ATOM 2095 O O . PRO A 1 267 ? 26.974 -8.585 -10.536 1.00 49.06 267 PRO A O 1
ATOM 2098 N N . GLN A 1 268 ? 28.888 -7.590 -9.840 1.00 34.84 268 GLN A N 1
ATOM 2099 C CA . GLN A 1 268 ? 29.581 -8.805 -9.383 1.00 34.84 268 GLN A CA 1
ATOM 2100 C C . GLN A 1 268 ? 29.171 -9.165 -7.961 1.00 34.84 268 GLN A C 1
ATOM 2102 O O . GLN A 1 268 ? 28.988 -8.216 -7.164 1.00 34.84 268 GLN A O 1
#

Sequence (268 aa):
MRAAILSLSVLLAACAASSAEIAAESIEVVYSETMYYTIEDGGRARIVGADTQRVLEFDASREDFRRVADLLAPLQAEGLACVSPSEHIRPGYIVWRRAGEETRRVELHISCYEGGVPRPLAENVRRAWRAMAEMGRARDLAPAMPDPTIIGVEWMYWGNPTSSWSVSRSGEGRYSEGDRTQTFAVSAAQFDEIRDIFRPYENRWFECDRVIADGPYGDIVWSSREGREDQRTRFDAGCVSGDADDLFERLERVQALVTTLRGAAPPQ

Foldseek 3Di:
DDDDDDDDDDPPPPPPPPPPPQFKKKKKWWADPQFIKMDIAQAKIWTGHNPDPDIQIDGAYNVLVVVLCVLCVVCQVPAQDAPAADPVGDWIKMFIDGNNDTPGMGTHRPDHPDDPDDRVNVVSVVVSNVSSVVVSQVGPPQDPFPAFQKKKKFKDFPNHTQKMKMDGCVFWIWIDGPPDIDIFTDHNVLVVVLCVLCVVVVSDDWDFDAPDPGFMKMWIFGHNDPPDTRDIDIGTPRGPDTRCPCVVVSVLVSVQSVCVRRVHDRDD

Radius of gyration: 27.43 Å; chains: 1; bounding box: 122×30×58 Å

pLDDT: mean 83.33, std 16.33, range [34.84, 98.12]

Secondary structure (DSSP, 8-state):
------------------------EEEEEEEETTEEEEEETTSEEEEE-SS-S-EEEEEPPHHHHHHHHHHHHHHHHH----SSB-TTS--EEEEEEETTEEEEEEEE-S-B-S-----HHHHHHHHHHHHHHHHHHHH-----PPPPSEEEEEEEETTEEEEEEEEETTSEEEEEETTEEEEEE--HHHHHHHHHHHGGGTT------BS-TTS-EEEEEEESSTT--SEEEEEETTB-SSS-TTHHHHHHHHHHHHHHHTTPPPP-